Protein AF-X1IHJ3-F1 (afdb_monomer)

Foldseek 3Di:
DVVVVVVVVVVVVVVVVPPPPPPPPCPPPPPDDPDDPPDDDPDPPPDFDADVNRTDDVCNVPPPPDPDPVVVPPCPPVQWDDDVVDIDGDPCNCPQVVVPPVPPPFWDDDDVDIDTDCPVCPVCVVVVPDPPFWDQDPVRDTGGRDDDDPPDDPPWDWDAADPGIDIDHDDPQWDWDDDSDIDTDHDDDPDDDPDDDDCPPHDDPPVD

Secondary structure (DSSP, 8-state):
-HHHHHHHHHHHHHHHTTS------------------SS-----TT--EEETTEEE-HHHHHSSSS--GGGG-SSTTTTEEEETTEEEE-TTTS-TTTT-STTSTTEEEETTEEEE-TTTT-HHHHHSS--TTEEE-TTS-EEES----TT--TT-EEEE-SSSEEEE---TT-EEEPSSS-EEE--------S-PPPGGGS------

Organism: NCBI:txid412755

Sequence (208 aa):
MKKLIILLMIVSLMFMSIAPNVFAVFSAANIGPTTDLDGDVNIPDGKSYYINKVLLSIDMITTEDLIVKADFADEDWGDLSVVTNEVTIDEDVIDKANFKDEDWGELTVATNEVTINNDVIGAEHFATQDWGDVNINAEGVAEVQDLTIADEAQGDILYRGAAGWIRLAKDVGKYLKSGDTPSWDTPAGAGDIDSVGDCTSGDALDGT

Nearest PDB structures (foldseek):
  5it9-assembly1_f  TM=3.355E-01  e=9.728E+00  Kluyveromyces lactis

Solvent-accessible surface area (backbone atoms only — not comparable to full-atom values): 14264 Å² total; per-residue (Å²): 110,74,70,59,55,54,53,52,52,52,52,53,52,59,61,61,72,61,60,73,81,72,72,74,74,76,67,77,72,82,86,66,78,94,64,82,81,89,57,88,77,84,70,60,90,94,67,72,51,63,61,96,85,40,78,46,48,68,59,69,65,69,67,70,75,56,94,46,77,70,80,61,58,82,59,83,56,81,40,62,47,78,54,96,97,43,76,46,67,45,93,79,52,77,39,77,65,76,65,53,57,99,62,77,80,33,69,46,81,56,92,96,43,77,46,68,41,65,74,66,57,20,68,53,55,62,71,66,55,66,59,82,35,56,45,71,48,100,86,70,50,76,48,66,80,60,83,92,56,92,90,68,60,96,76,45,46,79,44,76,54,93,91,47,81,42,79,45,76,65,59,91,87,44,45,86,38,85,59,97,65,72,44,79,40,72,85,79,80,92,73,78,82,91,69,74,77,76,57,88,83,51,90,62,91,79,87,124

Structure (mmCIF, N/CA/C/O backbone):
data_AF-X1IHJ3-F1
#
_entry.id   AF-X1IHJ3-F1
#
loop_
_atom_site.group_PDB
_atom_site.id
_atom_site.type_symbol
_atom_site.label_atom_id
_atom_site.label_alt_id
_atom_site.label_comp_id
_atom_site.label_asym_id
_atom_site.label_entity_id
_atom_site.label_seq_id
_atom_site.pdbx_PDB_ins_code
_atom_site.Cartn_x
_atom_site.Cartn_y
_atom_site.Cartn_z
_atom_site.occupancy
_atom_site.B_iso_or_equiv
_atom_site.auth_seq_id
_atom_site.auth_comp_id
_atom_site.auth_asym_id
_atom_site.auth_atom_id
_atom_site.pdbx_PDB_model_num
ATOM 1 N N . MET A 1 1 ? -66.812 -37.515 108.693 1.00 62.03 1 MET A N 1
ATOM 2 C CA . MET A 1 1 ? -65.910 -38.288 107.806 1.00 62.03 1 MET A CA 1
ATOM 3 C C . MET A 1 1 ? -66.010 -37.884 106.331 1.00 62.03 1 MET A C 1
ATOM 5 O O . MET A 1 1 ? -64.989 -37.501 105.784 1.00 62.03 1 MET A O 1
ATOM 9 N N . LYS A 1 2 ? -67.196 -37.840 105.696 1.00 65.19 2 LYS A N 1
ATOM 10 C CA . LYS A 1 2 ? -67.336 -37.428 104.273 1.00 65.19 2 LYS A CA 1
ATOM 11 C C . LYS A 1 2 ? -66.756 -36.040 103.927 1.00 65.19 2 LYS A C 1
ATOM 13 O O . LYS A 1 2 ? -66.110 -35.897 102.900 1.00 65.19 2 LYS A O 1
ATOM 18 N N . LYS A 1 3 ? -66.916 -35.038 104.803 1.00 68.12 3 LYS A N 1
ATOM 19 C CA . LYS A 1 3 ? -66.369 -33.680 104.583 1.00 68.12 3 LYS A CA 1
ATOM 20 C C . LYS A 1 3 ? -64.833 -33.609 104.645 1.00 68.12 3 LYS A C 1
ATOM 22 O O . LYS A 1 3 ? -64.247 -32.775 103.973 1.00 68.12 3 LYS A O 1
ATOM 27 N N . LEU A 1 4 ? -64.192 -34.501 105.407 1.00 76.88 4 LEU A N 1
ATOM 28 C CA . LEU A 1 4 ? -62.729 -34.559 105.527 1.00 76.88 4 LEU A CA 1
ATOM 29 C C . LEU A 1 4 ? -62.095 -35.178 104.271 1.00 76.88 4 LEU A C 1
ATOM 31 O O . LEU A 1 4 ? -61.077 -34.697 103.795 1.00 76.88 4 LEU A O 1
ATOM 35 N N . ILE A 1 5 ? -62.743 -36.199 103.702 1.00 81.69 5 ILE A N 1
ATOM 36 C CA . ILE A 1 5 ? -62.294 -36.867 102.470 1.00 81.69 5 ILE A CA 1
ATOM 37 C C . ILE A 1 5 ? -62.367 -35.913 101.271 1.00 81.69 5 ILE A C 1
ATOM 39 O O . ILE A 1 5 ? -61.435 -35.851 100.478 1.00 81.69 5 ILE A O 1
ATOM 43 N N . ILE A 1 6 ? -63.438 -35.119 101.175 1.00 81.75 6 ILE A N 1
ATOM 44 C CA . ILE A 1 6 ? -63.595 -34.127 100.100 1.00 81.75 6 ILE A CA 1
ATOM 45 C C . ILE A 1 6 ? -62.531 -33.027 100.209 1.00 81.75 6 ILE A C 1
ATOM 47 O O . ILE A 1 6 ? -61.946 -32.643 99.200 1.00 81.75 6 ILE A O 1
ATOM 51 N N . LEU A 1 7 ? -62.223 -32.566 101.426 1.00 80.69 7 LEU A N 1
ATOM 52 C CA . LEU A 1 7 ? -61.161 -31.582 101.643 1.00 80.69 7 LEU A CA 1
ATOM 53 C C . LEU A 1 7 ? -59.783 -32.137 101.243 1.00 80.69 7 LEU A C 1
ATOM 55 O O . LEU A 1 7 ? -59.010 -31.436 100.598 1.00 80.69 7 LEU A O 1
ATOM 59 N N . LEU A 1 8 ? -59.501 -33.406 101.556 1.00 78.00 8 LEU A N 1
ATOM 60 C CA . LEU A 1 8 ? -58.238 -34.052 101.190 1.00 78.00 8 LEU A CA 1
ATOM 61 C C . LEU A 1 8 ? -58.079 -34.210 99.667 1.00 78.00 8 LEU A C 1
ATOM 63 O O . LEU A 1 8 ? -56.986 -34.014 99.143 1.00 78.00 8 LEU A O 1
ATOM 67 N N . MET A 1 9 ? -59.165 -34.517 98.947 1.00 80.31 9 MET A N 1
ATOM 68 C CA . MET A 1 9 ? -59.137 -34.624 97.482 1.00 80.31 9 MET A CA 1
ATOM 69 C C . MET A 1 9 ? -58.915 -33.269 96.804 1.00 80.31 9 MET A C 1
ATOM 71 O O . MET A 1 9 ? -58.167 -33.200 95.834 1.00 80.31 9 MET A O 1
ATOM 75 N N . ILE A 1 10 ? -59.501 -32.185 97.323 1.00 74.50 10 ILE A N 1
ATOM 76 C CA . ILE A 1 10 ? -59.302 -30.836 96.766 1.00 74.50 10 ILE A CA 1
ATOM 77 C C . ILE A 1 10 ? -57.859 -30.368 96.983 1.00 74.50 10 ILE A C 1
ATOM 79 O O . ILE A 1 10 ? -57.242 -29.835 96.063 1.00 74.50 10 ILE A O 1
ATOM 83 N N . VAL A 1 11 ? -57.291 -30.628 98.165 1.00 73.44 11 VAL A N 1
ATOM 84 C CA . VAL A 1 11 ? -55.883 -30.318 98.450 1.00 73.44 11 VAL A CA 1
ATOM 85 C C . VAL A 1 11 ? -54.957 -31.152 97.558 1.00 73.44 11 VAL A C 1
ATOM 87 O O . VAL A 1 11 ? -54.023 -30.607 96.979 1.00 73.44 11 VAL A O 1
ATOM 90 N N . SER A 1 12 ? -55.253 -32.438 97.346 1.00 66.69 12 SER A N 1
ATOM 91 C CA . SER A 1 12 ? -54.492 -33.284 96.416 1.00 66.69 12 SER A CA 1
ATOM 92 C C . SER A 1 12 ? -54.567 -32.797 94.964 1.00 66.69 12 SER A C 1
ATOM 94 O O . SER A 1 12 ? -53.566 -32.872 94.256 1.00 66.69 12 SER A O 1
ATOM 96 N N . LEU A 1 13 ? -55.719 -32.283 94.515 1.00 63.75 13 LEU A N 1
ATOM 97 C CA . LEU A 1 13 ? -55.854 -31.705 93.175 1.00 63.75 13 LEU A CA 1
ATOM 98 C C . LEU A 1 13 ? -55.079 -30.387 93.037 1.00 63.75 13 LEU A C 1
ATOM 100 O O . LEU A 1 13 ? -54.442 -30.173 92.010 1.00 63.75 13 LEU A O 1
ATOM 104 N N . MET A 1 14 ? -55.075 -29.539 94.071 1.00 64.38 14 MET A N 1
ATOM 105 C CA . MET A 1 14 ? -54.275 -28.308 94.078 1.00 64.38 14 MET A CA 1
ATOM 106 C C . MET A 1 14 ? -52.768 -28.585 94.078 1.00 64.38 14 MET A C 1
ATOM 108 O O . MET A 1 14 ? -52.024 -27.851 93.437 1.00 64.38 14 MET A O 1
ATOM 112 N N . PHE A 1 15 ? -52.304 -29.657 94.730 1.00 57.16 15 PHE A N 1
ATOM 113 C CA . PHE A 1 15 ? -50.892 -30.055 94.673 1.00 57.16 15 PHE A CA 1
ATOM 114 C C . PHE A 1 15 ? -50.498 -30.743 93.354 1.00 57.16 15 PHE A C 1
ATOM 116 O O . PHE A 1 15 ? -49.323 -30.718 92.995 1.00 57.16 15 PHE A O 1
ATOM 123 N N . MET A 1 16 ? -51.449 -31.288 92.586 1.00 58.16 16 MET A N 1
ATOM 124 C CA . MET A 1 16 ? -51.184 -31.823 91.240 1.00 58.16 16 MET A CA 1
ATOM 125 C C . MET A 1 16 ? -51.100 -30.740 90.152 1.00 58.16 16 MET A C 1
ATOM 127 O O . MET A 1 16 ? -50.448 -30.970 89.137 1.00 58.16 16 MET A O 1
ATOM 131 N N . SER A 1 17 ? -51.680 -29.549 90.355 1.00 50.22 17 SER A N 1
ATOM 132 C CA . SER A 1 17 ? -51.615 -28.440 89.383 1.00 50.22 17 SER A CA 1
ATOM 133 C C . SER A 1 17 ? -50.361 -27.557 89.487 1.00 50.22 17 SER A C 1
ATOM 135 O O . SER A 1 17 ? -50.227 -26.610 88.720 1.00 50.22 17 SER A O 1
ATOM 137 N N . ILE A 1 18 ? -49.453 -27.843 90.426 1.00 52.66 18 ILE A N 1
ATOM 138 C CA . ILE A 1 18 ? -48.156 -27.153 90.593 1.00 52.66 18 ILE A CA 1
ATOM 139 C C . ILE A 1 18 ? -46.961 -28.042 90.230 1.00 52.66 18 ILE A C 1
ATOM 141 O O . ILE A 1 18 ? -45.823 -27.702 90.554 1.00 52.66 18 ILE A O 1
ATOM 145 N N . ALA A 1 19 ? -47.187 -29.148 89.508 1.00 51.81 19 ALA A N 1
ATOM 146 C CA . ALA A 1 19 ? -46.103 -29.753 88.743 1.00 51.81 19 ALA A CA 1
ATOM 147 C C . ALA A 1 19 ? -45.499 -28.632 87.883 1.00 51.81 19 ALA A C 1
ATOM 149 O O . ALA A 1 19 ? -46.249 -27.993 87.139 1.00 51.81 19 ALA A O 1
ATOM 150 N N . PRO A 1 20 ? -44.206 -28.301 88.056 1.00 51.09 20 PRO A N 1
ATOM 151 C CA . PRO A 1 20 ? -43.629 -27.167 87.373 1.00 51.09 20 PRO A CA 1
ATOM 152 C C . PRO A 1 20 ? -43.878 -27.386 85.893 1.00 51.09 20 PRO A C 1
ATOM 154 O O . PRO A 1 20 ? -43.521 -28.428 85.339 1.00 51.09 20 PRO A O 1
ATOM 157 N N . ASN A 1 21 ? -44.507 -26.394 85.271 1.00 50.56 21 ASN A N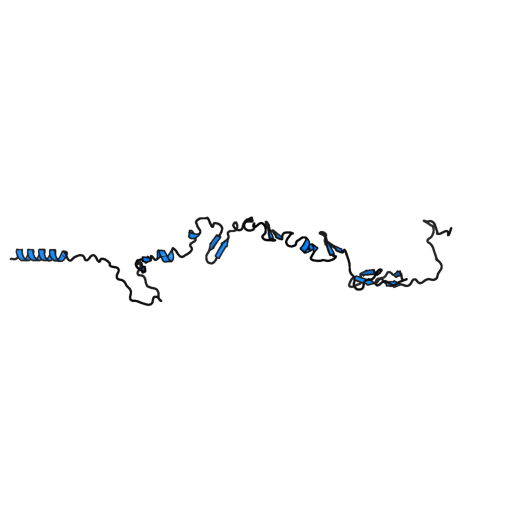 1
ATOM 158 C CA . ASN A 1 21 ? -44.277 -26.122 83.873 1.00 50.56 21 ASN A CA 1
ATOM 159 C C . ASN A 1 21 ? -42.757 -26.037 83.764 1.00 50.56 21 ASN A C 1
ATOM 161 O O . ASN A 1 21 ? -42.159 -25.009 84.084 1.00 50.56 21 ASN A O 1
ATOM 165 N N . VAL A 1 22 ? -42.130 -27.163 83.425 1.00 44.62 22 VAL A N 1
ATOM 166 C CA . VAL A 1 22 ? -40.793 -27.202 82.875 1.00 44.62 22 VAL A CA 1
ATOM 167 C C . VAL A 1 22 ? -40.970 -26.393 81.608 1.00 44.62 22 VAL A C 1
ATOM 169 O O . VAL A 1 22 ? -41.351 -26.912 80.563 1.00 44.62 22 VAL A O 1
ATOM 172 N N . PHE A 1 23 ? -40.807 -25.075 81.738 1.00 42.12 23 PHE A N 1
ATOM 173 C CA . PHE A 1 23 ? -40.357 -24.256 80.644 1.00 42.12 23 PHE A CA 1
ATOM 174 C C . PHE A 1 23 ? -39.150 -25.024 80.148 1.00 42.12 23 PHE A C 1
ATOM 176 O O . PHE A 1 23 ? -38.130 -25.102 80.837 1.00 42.12 23 PHE A O 1
ATOM 183 N N . ALA A 1 24 ? -39.327 -25.707 79.022 1.00 46.19 24 ALA A N 1
ATOM 184 C CA . ALA A 1 24 ? -38.219 -26.180 78.246 1.00 46.19 24 ALA A CA 1
ATOM 185 C C . ALA A 1 24 ? -37.400 -24.920 77.979 1.00 46.19 24 ALA A C 1
ATOM 187 O O . ALA A 1 24 ? -37.707 -24.124 77.094 1.00 46.19 24 ALA A O 1
ATOM 188 N N . VAL A 1 25 ? -36.383 -24.695 78.808 1.00 45.25 25 VAL A N 1
ATOM 189 C CA . VAL A 1 25 ? -35.191 -24.024 78.342 1.00 45.25 25 VAL A CA 1
ATOM 190 C C . VAL A 1 25 ? -34.774 -24.924 77.199 1.00 45.25 25 VAL A C 1
ATOM 192 O O . VAL A 1 25 ? -34.292 -26.034 77.418 1.00 45.25 25 VAL A O 1
ATOM 195 N N . PHE A 1 26 ? -35.090 -24.507 75.978 1.00 45.09 26 PHE A N 1
ATOM 196 C CA . PHE A 1 26 ? -34.495 -25.079 74.792 1.00 45.09 26 PHE A CA 1
ATOM 197 C C . PHE A 1 26 ? -33.001 -24.755 74.895 1.00 45.09 26 PHE A C 1
ATOM 199 O O . PHE A 1 26 ? -32.514 -23.807 74.291 1.00 45.09 26 PHE A O 1
ATOM 206 N N . SER A 1 27 ? -32.254 -25.502 75.713 1.00 47.94 27 SER A N 1
ATOM 207 C CA . SER A 1 27 ? -30.835 -25.663 75.463 1.00 47.94 27 SER A CA 1
ATOM 208 C C . SER A 1 27 ? -30.808 -26.355 74.117 1.00 47.94 27 SER A C 1
ATOM 210 O O . SER A 1 27 ? -31.298 -27.483 74.026 1.00 47.94 27 SER A O 1
ATOM 212 N N . ALA A 1 28 ? -30.371 -25.643 73.080 1.00 48.25 28 ALA A N 1
ATOM 213 C CA . ALA A 1 28 ? -30.195 -26.191 71.749 1.00 48.25 28 ALA A CA 1
ATOM 214 C C . ALA A 1 28 ? -29.581 -27.587 71.895 1.00 48.25 28 ALA A C 1
ATOM 216 O O . ALA A 1 28 ? -28.430 -27.727 72.314 1.00 48.25 28 ALA A O 1
ATOM 217 N N . ALA A 1 29 ? -30.391 -28.623 71.666 1.00 44.81 29 ALA A N 1
ATOM 218 C CA . ALA A 1 29 ? -29.864 -29.961 71.549 1.00 44.81 29 ALA A CA 1
ATOM 219 C C . ALA A 1 29 ? -28.922 -29.864 70.360 1.00 44.81 29 ALA A C 1
ATOM 221 O O . ALA A 1 29 ? -29.352 -29.507 69.264 1.00 44.81 29 ALA A O 1
ATOM 222 N N . ASN A 1 30 ? -27.634 -30.073 70.606 1.00 50.28 30 ASN A N 1
ATOM 223 C CA . ASN A 1 30 ? -26.671 -30.262 69.545 1.00 50.28 30 ASN A CA 1
ATOM 224 C C . ASN A 1 30 ? -27.130 -31.503 68.770 1.00 50.28 30 ASN A C 1
ATOM 226 O O . ASN A 1 30 ? -26.849 -32.631 69.176 1.00 50.28 30 ASN A O 1
ATOM 230 N N . ILE A 1 31 ? -27.945 -31.300 67.733 1.00 47.16 31 ILE A N 1
ATOM 231 C CA . ILE A 1 31 ? -28.320 -32.348 66.799 1.00 47.16 31 ILE A CA 1
ATOM 232 C C . ILE A 1 31 ? -27.123 -32.503 65.884 1.00 47.16 31 ILE A C 1
ATOM 234 O O . ILE A 1 31 ? -26.955 -31.778 64.912 1.00 47.16 31 ILE A O 1
ATOM 238 N N . GLY A 1 32 ? -26.283 -33.459 66.233 1.00 45.34 32 GLY A N 1
ATOM 239 C CA . GLY A 1 32 ? -25.345 -34.027 65.294 1.00 45.34 32 GLY A CA 1
ATOM 240 C C . GLY A 1 32 ? -24.918 -35.396 65.785 1.00 45.34 32 GLY A C 1
ATOM 241 O O . GLY A 1 32 ? -24.179 -35.473 66.768 1.00 45.34 32 GLY A O 1
ATOM 242 N N . PRO A 1 33 ? -25.312 -36.495 65.124 1.00 45.53 33 PRO A N 1
ATOM 243 C CA . PRO A 1 33 ? -24.302 -37.468 64.790 1.00 45.53 33 PRO A CA 1
ATOM 244 C C . PRO A 1 33 ? -23.404 -36.866 63.702 1.00 45.53 33 PRO A C 1
ATOM 246 O O . PRO A 1 33 ? -23.833 -36.088 62.856 1.00 45.53 33 PRO A O 1
ATOM 249 N N . THR A 1 34 ? -22.135 -37.229 63.760 1.00 53.09 34 THR A N 1
ATOM 250 C CA . THR A 1 34 ? -21.087 -36.973 62.775 1.00 53.09 34 THR A CA 1
ATOM 251 C C . THR A 1 34 ? -21.392 -37.684 61.449 1.00 53.09 34 THR A C 1
ATOM 253 O O . THR A 1 34 ? -20.704 -38.638 61.087 1.00 53.09 34 THR A O 1
ATOM 256 N N . THR A 1 35 ? -22.465 -37.304 60.763 1.00 47.25 35 THR A N 1
ATOM 257 C CA . THR A 1 35 ? -22.775 -37.814 59.428 1.00 47.25 35 THR A CA 1
ATOM 258 C C . THR A 1 35 ? -22.129 -36.909 58.399 1.00 47.25 35 THR A C 1
ATOM 260 O O . THR A 1 35 ? -22.363 -35.703 58.401 1.00 47.25 35 THR A O 1
ATOM 263 N N . ASP A 1 36 ? -21.287 -37.538 57.588 1.00 49.06 36 ASP A N 1
ATOM 264 C CA . ASP A 1 36 ? -20.851 -37.112 56.26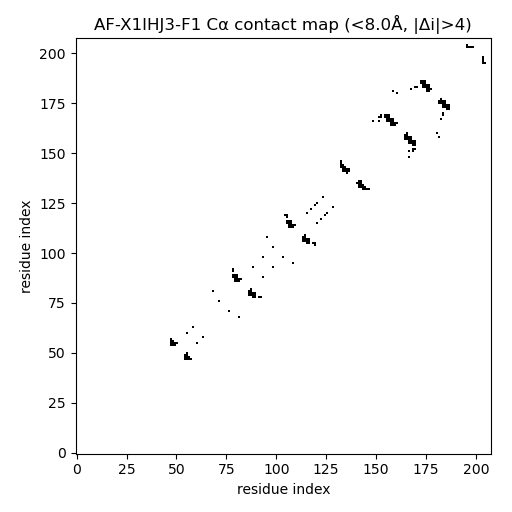4 1.00 49.06 36 ASP A CA 1
ATOM 265 C C . ASP A 1 36 ? -21.866 -36.154 55.620 1.00 49.06 36 ASP A C 1
ATOM 267 O O . ASP A 1 36 ? -23.052 -36.470 55.515 1.00 49.06 36 ASP A O 1
ATOM 271 N N . LEU A 1 37 ? -21.418 -34.936 55.315 1.00 56.84 37 LEU A N 1
ATOM 272 C CA . LEU A 1 37 ? -22.247 -33.859 54.763 1.00 56.84 37 LEU A CA 1
ATOM 273 C C . LEU A 1 37 ? -22.126 -33.836 53.233 1.00 56.84 37 LEU A C 1
ATOM 275 O O . LEU A 1 37 ? -22.029 -32.773 52.628 1.00 56.84 37 LEU A O 1
ATOM 279 N N . ASP A 1 38 ? -22.071 -35.009 52.606 1.00 56.91 38 ASP A N 1
ATOM 280 C CA . ASP A 1 38 ? -22.008 -35.188 51.154 1.00 56.91 38 ASP A CA 1
ATOM 281 C C . ASP A 1 38 ? -23.402 -35.292 50.499 1.00 56.91 38 ASP A C 1
ATOM 283 O O . ASP A 1 38 ? -23.516 -35.454 49.284 1.00 56.91 38 ASP A O 1
ATOM 287 N N . GLY A 1 39 ? -24.474 -35.118 51.279 1.00 50.56 39 GLY A N 1
ATOM 288 C CA . GLY A 1 39 ? -25.852 -35.021 50.798 1.00 50.56 39 GLY A CA 1
ATOM 289 C C . GLY A 1 39 ? -26.655 -33.966 51.557 1.00 50.56 39 GLY A C 1
ATOM 290 O O . GLY A 1 39 ? -26.487 -33.811 52.767 1.00 50.56 39 GLY A O 1
ATOM 291 N N . ASP A 1 40 ? -27.520 -33.252 50.826 1.00 52.97 40 ASP A N 1
ATOM 292 C CA . ASP A 1 40 ? -28.357 -32.145 51.308 1.00 52.97 40 ASP A CA 1
ATOM 293 C C . ASP A 1 40 ? -28.882 -32.368 52.731 1.00 52.97 40 ASP A C 1
ATOM 295 O O . ASP A 1 40 ? -29.665 -33.283 53.020 1.00 52.97 40 ASP A O 1
ATOM 299 N N . VAL A 1 41 ? -28.464 -31.485 53.635 1.00 56.56 41 VAL A N 1
ATOM 300 C CA . VAL A 1 41 ? -28.943 -31.480 55.010 1.00 56.56 41 VAL A CA 1
ATOM 301 C C . VAL A 1 41 ? -30.352 -30.907 54.987 1.00 56.56 41 VAL A C 1
ATOM 303 O O . VAL A 1 41 ? -30.523 -29.695 54.925 1.00 56.56 41 VAL A O 1
ATOM 306 N N . ASN A 1 42 ? -31.369 -31.771 55.016 1.00 53.50 42 ASN A N 1
ATOM 307 C CA . ASN A 1 42 ? -32.773 -31.362 55.103 1.00 53.50 42 ASN A CA 1
ATOM 308 C C . ASN A 1 42 ? -33.006 -30.504 56.358 1.00 53.50 42 ASN A C 1
ATOM 310 O O . ASN A 1 42 ? -33.262 -31.018 57.450 1.00 53.50 42 ASN A O 1
ATOM 314 N N . ILE A 1 43 ? -32.903 -29.187 56.191 1.00 56.50 43 ILE A N 1
ATOM 315 C CA . ILE A 1 43 ? -33.182 -28.185 57.212 1.00 56.50 43 ILE A CA 1
ATOM 316 C C . ILE A 1 43 ? -34.701 -28.150 57.389 1.00 56.50 43 ILE A C 1
ATOM 318 O O . ILE A 1 43 ? -35.408 -27.863 56.424 1.00 56.50 43 ILE A O 1
ATOM 322 N N . PRO A 1 44 ? -35.245 -28.430 58.584 1.00 56.53 44 PRO A N 1
ATOM 323 C CA . PRO A 1 44 ? -36.662 -28.215 58.827 1.00 56.53 44 PRO A CA 1
ATOM 324 C C . PRO A 1 44 ? -36.997 -26.734 58.628 1.00 56.53 44 PRO A C 1
ATOM 326 O O . PRO A 1 44 ? -36.293 -25.875 59.169 1.00 56.53 44 PRO A O 1
ATOM 329 N N . ASP A 1 45 ? -3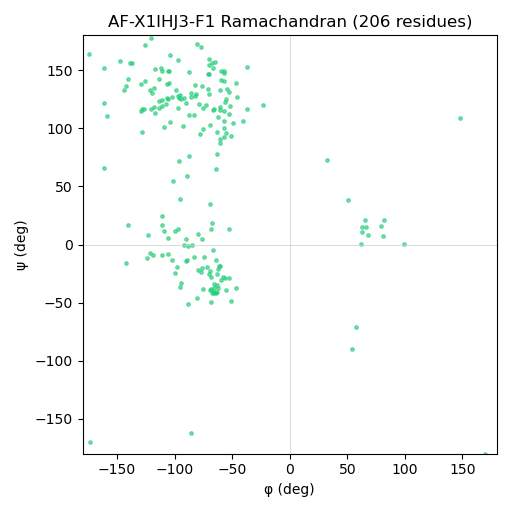8.074 -26.451 57.894 1.00 52.78 45 ASP A N 1
ATOM 330 C CA . ASP A 1 45 ? -38.555 -25.090 57.637 1.00 52.78 45 ASP A CA 1
ATOM 331 C C . ASP A 1 45 ? -38.566 -24.249 58.927 1.00 52.78 45 ASP A C 1
ATOM 333 O O . ASP A 1 45 ? -39.117 -24.645 59.961 1.00 52.78 45 ASP A O 1
ATOM 337 N N . GLY A 1 46 ? -37.917 -23.083 58.872 1.00 53.97 46 GLY A N 1
ATOM 338 C CA . GLY A 1 46 ? -37.842 -22.138 59.990 1.00 53.97 46 GLY A CA 1
ATOM 339 C C . GLY A 1 46 ? -36.775 -22.434 61.057 1.00 53.97 46 GLY A C 1
ATOM 340 O O . GLY A 1 46 ? -36.907 -21.954 62.187 1.00 53.97 46 GLY A O 1
ATOM 341 N N . LYS A 1 47 ? -35.726 -23.212 60.752 1.00 57.69 47 LYS A N 1
ATOM 342 C CA . LYS A 1 47 ? -34.559 -23.415 61.636 1.00 57.69 47 LYS A CA 1
ATOM 343 C C . LYS A 1 47 ? -33.276 -22.825 61.037 1.00 57.69 47 LYS A C 1
ATOM 345 O O . LYS A 1 47 ? -33.049 -22.915 59.839 1.00 57.69 47 LYS A O 1
ATOM 350 N N . SER A 1 48 ? -32.426 -22.251 61.891 1.00 59.09 48 SER A N 1
ATOM 351 C CA . SER A 1 48 ? -31.109 -21.705 61.528 1.00 59.09 48 SER A CA 1
ATOM 352 C C . SER A 1 48 ? -29.984 -22.626 62.005 1.00 59.09 48 SER A C 1
ATOM 354 O O . SER A 1 48 ? -30.123 -23.271 63.050 1.00 59.09 48 SER A O 1
ATOM 356 N N . TYR A 1 49 ? -28.859 -22.658 61.287 1.00 62.84 49 TYR A N 1
ATOM 357 C CA . TYR A 1 49 ? -27.662 -23.376 61.731 1.00 62.84 49 TYR A CA 1
ATOM 358 C C . TYR A 1 49 ? -26.796 -22.491 62.615 1.00 62.84 49 TYR A C 1
ATOM 360 O O . TYR A 1 49 ? -26.722 -21.280 62.431 1.00 62.84 49 TYR A O 1
ATOM 368 N N . TYR A 1 50 ? -26.104 -23.110 63.568 1.00 61.34 50 TYR A N 1
ATOM 369 C CA . TYR A 1 50 ? -25.011 -22.470 64.285 1.00 61.34 50 TYR A CA 1
ATOM 370 C C . TYR A 1 50 ? -23.711 -23.191 63.929 1.00 61.34 50 TYR A C 1
ATOM 372 O O . TYR A 1 50 ? -23.599 -24.388 64.182 1.00 61.34 50 TYR A O 1
ATOM 380 N N . ILE A 1 51 ? -22.711 -22.476 63.414 1.00 63.88 51 ILE A N 1
ATOM 381 C CA . ILE A 1 51 ? -21.333 -22.984 63.318 1.00 63.88 51 ILE A CA 1
ATOM 382 C C . ILE A 1 51 ? -20.520 -22.283 64.398 1.00 63.88 51 ILE A C 1
ATOM 384 O O . ILE A 1 51 ? -20.516 -21.060 64.489 1.00 63.88 51 ILE A O 1
ATOM 388 N N . ASN A 1 52 ? -19.855 -23.046 65.270 1.00 61.03 52 ASN A N 1
ATOM 389 C CA . ASN A 1 52 ? -19.042 -22.498 66.366 1.00 61.03 52 ASN A CA 1
ATOM 390 C C . ASN A 1 52 ? -19.765 -21.443 67.228 1.00 61.03 52 ASN A C 1
ATOM 392 O O . ASN A 1 52 ? -19.157 -20.479 67.686 1.00 61.03 52 ASN A O 1
ATOM 396 N N . LYS A 1 53 ? -21.061 -21.658 67.496 1.00 62.97 53 LYS A N 1
ATOM 397 C CA . LYS A 1 53 ? -21.947 -20.741 68.244 1.00 62.97 53 LYS A CA 1
ATOM 398 C C . LYS A 1 53 ? -22.271 -19.419 67.533 1.00 62.97 53 LYS A C 1
ATOM 400 O O . LYS A 1 53 ? -22.922 -18.571 68.136 1.00 62.97 53 LYS A O 1
ATOM 405 N N . VAL A 1 54 ? -21.883 -19.258 66.272 1.00 61.72 54 VAL A N 1
ATOM 406 C CA . VAL A 1 54 ? -22.316 -18.157 65.407 1.00 61.72 54 VAL A CA 1
ATOM 407 C C . VAL A 1 54 ? -23.515 -18.633 64.600 1.00 61.72 54 VAL A C 1
ATOM 409 O O . VAL A 1 54 ? -23.453 -19.686 63.970 1.00 61.72 54 VAL A O 1
ATOM 412 N N . LEU A 1 55 ? -24.617 -17.888 64.672 1.00 65.69 55 LEU A N 1
ATOM 413 C CA . LEU A 1 55 ? -25.807 -18.131 63.863 1.00 65.69 55 LEU A CA 1
ATOM 414 C C . LEU A 1 55 ? -25.451 -17.873 62.395 1.00 65.69 55 LEU A C 1
ATOM 416 O O . LEU A 1 55 ? -25.140 -16.741 62.044 1.00 65.69 55 LEU A O 1
ATOM 420 N N . LEU A 1 56 ? -25.513 -18.901 61.557 1.00 63.66 56 LEU A N 1
ATOM 421 C CA . LEU A 1 56 ? -25.567 -18.742 60.109 1.00 63.66 56 LEU A CA 1
ATOM 422 C C . LEU A 1 56 ? -27.038 -18.715 59.718 1.00 63.66 56 LEU A C 1
ATOM 424 O O . LEU A 1 56 ? -27.717 -19.748 59.709 1.00 63.66 56 LEU A O 1
ATOM 428 N N . SER A 1 57 ? -27.553 -17.513 59.465 1.00 64.19 57 SER A N 1
ATOM 429 C CA . SER A 1 57 ? -28.825 -17.383 58.764 1.00 64.19 57 SER A CA 1
ATOM 430 C C . SER A 1 57 ? -28.614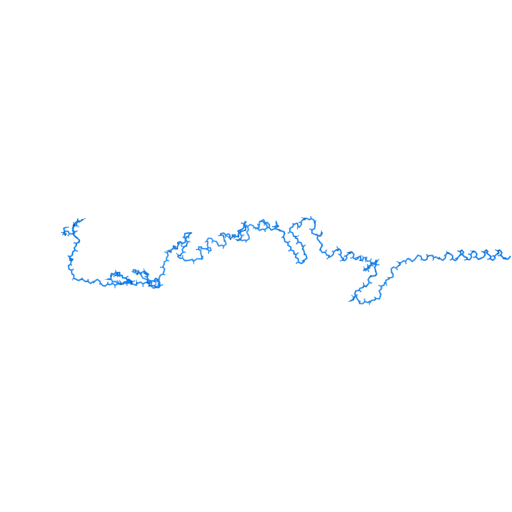 -17.771 57.302 1.00 64.19 57 SER A C 1
ATOM 432 O O . SER A 1 57 ? -27.544 -17.546 56.741 1.00 64.19 57 SER A O 1
ATOM 434 N N . ILE A 1 58 ? -29.630 -18.374 56.682 1.00 58.97 58 ILE A N 1
ATOM 435 C CA . ILE A 1 58 ? -29.589 -18.679 55.247 1.00 58.97 58 ILE A CA 1
ATOM 436 C C . ILE A 1 58 ? -29.425 -17.391 54.427 1.00 58.97 58 ILE A C 1
ATOM 438 O O . ILE A 1 58 ? -28.725 -17.399 53.421 1.00 58.97 58 ILE A O 1
ATOM 442 N N . ASP A 1 59 ? -29.951 -16.278 54.955 1.00 58.38 59 ASP A N 1
ATOM 443 C CA . ASP A 1 59 ? -29.748 -14.930 54.433 1.00 58.38 59 ASP A CA 1
ATOM 444 C C . ASP A 1 59 ? -28.248 -14.646 54.237 1.00 58.38 59 ASP A C 1
ATOM 446 O O . ASP A 1 59 ? -27.839 -14.329 53.133 1.00 58.38 59 ASP A O 1
ATOM 450 N N . MET A 1 60 ? -27.384 -14.923 55.222 1.00 57.03 60 MET A N 1
ATOM 451 C CA . MET A 1 60 ? -25.934 -14.676 55.102 1.00 57.03 60 MET A CA 1
ATOM 452 C C . MET A 1 60 ? -25.224 -15.474 53.993 1.00 57.03 60 MET A C 1
ATOM 454 O O . MET A 1 60 ? -24.138 -15.082 53.586 1.00 57.03 60 MET A O 1
ATOM 458 N N . ILE A 1 61 ? -25.791 -16.588 53.518 1.00 57.72 61 ILE A N 1
ATOM 459 C CA . ILE A 1 61 ? -25.197 -17.414 52.450 1.00 57.72 61 ILE A CA 1
ATOM 460 C C . ILE A 1 61 ? -25.758 -17.020 51.079 1.00 57.72 61 ILE A C 1
ATOM 462 O O . ILE A 1 61 ? -25.054 -17.095 50.077 1.00 57.72 61 ILE A O 1
ATOM 466 N N . THR A 1 62 ? -27.023 -16.601 51.015 1.00 56.47 62 THR A N 1
ATOM 467 C CA . THR A 1 62 ? -27.701 -16.313 49.742 1.00 56.47 62 THR A CA 1
ATOM 468 C C . THR A 1 62 ? -27.816 -14.829 49.410 1.00 56.47 62 THR A C 1
ATOM 470 O O . THR A 1 62 ? -28.160 -14.514 48.275 1.00 56.47 62 THR A O 1
ATOM 473 N N . THR A 1 63 ? -27.569 -13.918 50.360 1.00 53.31 63 THR A N 1
ATOM 474 C CA . THR A 1 63 ? -27.693 -12.466 50.132 1.00 53.31 63 THR A CA 1
ATOM 475 C C . THR A 1 63 ? -26.377 -11.697 50.141 1.00 53.31 63 THR A C 1
ATOM 477 O O . THR A 1 63 ? -26.408 -10.530 49.782 1.00 53.31 63 THR A O 1
ATOM 480 N N . GLU A 1 64 ? -25.246 -12.301 50.522 1.00 52.28 64 GLU A N 1
ATOM 481 C CA . GLU A 1 64 ? -23.971 -11.566 50.681 1.00 52.28 64 GLU A CA 1
ATOM 482 C C . GLU A 1 64 ? -22.836 -12.055 49.757 1.00 52.28 64 GLU A C 1
ATOM 484 O O . GLU A 1 64 ? -21.809 -11.394 49.680 1.00 52.28 64 GLU A O 1
ATOM 489 N N . ASP A 1 65 ? -22.999 -13.177 49.040 1.00 60.09 65 ASP A N 1
ATOM 490 C CA . ASP A 1 65 ? -21.950 -13.736 48.152 1.00 60.09 65 ASP A CA 1
ATOM 491 C C . ASP A 1 65 ? -22.414 -13.912 46.689 1.00 60.09 65 ASP A C 1
ATOM 493 O O . ASP A 1 65 ? -21.720 -14.488 45.849 1.00 60.09 65 ASP A O 1
ATOM 497 N N . LEU A 1 66 ? -23.604 -13.399 46.360 1.00 60.00 66 LEU A N 1
ATOM 498 C CA . LEU A 1 66 ? -23.981 -13.107 44.981 1.00 60.00 66 LEU A CA 1
ATOM 499 C C . LEU A 1 66 ? -23.726 -11.628 44.762 1.00 60.00 66 LEU A C 1
ATOM 501 O O . LEU A 1 66 ? -24.391 -10.807 45.380 1.00 60.00 66 LEU A O 1
ATOM 505 N N . ILE A 1 67 ? -22.824 -11.315 43.837 1.00 67.56 67 ILE A N 1
ATOM 506 C CA . ILE A 1 67 ? -22.760 -9.981 43.254 1.00 67.56 67 ILE A CA 1
ATOM 507 C C . ILE A 1 67 ? -24.144 -9.699 42.645 1.00 67.56 67 ILE A C 1
ATOM 509 O O . ILE A 1 67 ? -24.519 -10.290 41.626 1.00 67.56 67 ILE A O 1
ATOM 513 N N . VAL A 1 68 ? -24.934 -8.844 43.290 1.00 63.69 68 VAL A N 1
ATOM 514 C CA . VAL A 1 68 ? -26.261 -8.439 42.821 1.00 63.69 68 VAL A CA 1
ATOM 515 C C . VAL A 1 68 ? -26.172 -7.108 42.085 1.00 63.69 68 VAL A C 1
ATOM 517 O O . VAL A 1 68 ? -25.269 -6.311 42.306 1.00 63.69 68 VAL A O 1
ATOM 520 N N . LYS A 1 69 ? -27.160 -6.803 41.231 1.00 62.88 69 LYS A N 1
ATOM 521 C CA . LYS A 1 69 ? -27.243 -5.498 40.542 1.00 62.88 69 LYS A CA 1
ATOM 522 C C . LYS A 1 69 ? -27.158 -4.306 41.513 1.00 62.88 69 LYS A C 1
ATOM 524 O O . LYS A 1 69 ? -26.709 -3.239 41.122 1.00 62.88 69 LYS A O 1
ATOM 529 N N . ALA A 1 70 ? -27.597 -4.494 42.761 1.00 66.38 70 ALA A N 1
ATOM 530 C CA . ALA A 1 70 ? -27.530 -3.481 43.809 1.00 66.38 70 ALA A CA 1
ATOM 531 C C . ALA A 1 70 ? -26.098 -3.193 44.304 1.00 66.38 70 ALA A C 1
ATOM 533 O O . ALA A 1 70 ? -25.844 -2.076 44.741 1.00 66.38 70 ALA A O 1
ATOM 534 N N . ASP A 1 71 ? -25.166 -4.141 44.180 1.00 67.62 71 ASP A N 1
ATOM 535 C CA . ASP A 1 71 ? -23.754 -3.952 44.557 1.00 67.62 71 ASP A CA 1
ATOM 536 C C . ASP A 1 71 ? -22.997 -3.076 43.549 1.00 67.62 71 ASP A C 1
ATOM 538 O O . ASP A 1 71 ? -21.889 -2.625 43.817 1.00 67.62 71 ASP A O 1
ATOM 542 N N . PHE A 1 72 ? -23.623 -2.807 42.401 1.00 63.97 72 PHE A N 1
ATOM 543 C CA . PHE A 1 72 ? -23.173 -1.870 41.373 1.00 63.97 72 PHE A CA 1
ATOM 544 C C . PHE A 1 72 ? -24.055 -0.608 41.307 1.00 63.97 72 PHE A C 1
ATOM 546 O O . PHE A 1 72 ? -24.005 0.131 40.327 1.00 63.97 72 PHE A O 1
ATOM 553 N N . ALA A 1 73 ? -24.937 -0.391 42.292 1.00 57.91 73 ALA A N 1
ATOM 554 C CA . ALA A 1 73 ? -26.002 0.614 42.224 1.00 57.91 73 ALA A CA 1
ATOM 555 C C . ALA A 1 73 ? -25.709 1.931 42.962 1.00 57.91 73 ALA A C 1
ATOM 557 O O . ALA A 1 73 ? -26.629 2.731 43.117 1.00 57.91 73 ALA A O 1
ATOM 558 N N . ASP A 1 74 ? -24.474 2.186 43.407 1.00 57.72 74 ASP A N 1
ATOM 559 C CA . ASP A 1 74 ? -24.092 3.514 43.914 1.00 57.72 74 ASP A CA 1
ATOM 560 C C . ASP A 1 74 ? -23.860 4.545 42.798 1.00 57.72 74 ASP A C 1
ATOM 562 O O . ASP A 1 74 ? -23.508 5.680 43.093 1.00 57.72 74 ASP A O 1
ATOM 566 N N . GLU A 1 75 ? -24.121 4.179 41.535 1.00 52.16 75 GLU A N 1
ATOM 567 C CA . GLU A 1 75 ? -23.979 5.037 40.346 1.00 52.16 75 GLU A CA 1
ATOM 568 C C . GLU A 1 75 ? -22.535 5.530 40.103 1.00 52.16 75 GLU A C 1
ATOM 570 O O . GLU A 1 75 ? -22.275 6.174 39.090 1.00 52.16 75 GLU A O 1
ATOM 575 N N . ASP A 1 76 ? -21.573 5.154 40.954 1.00 52.66 76 ASP A N 1
ATOM 576 C CA . ASP A 1 76 ? -20.165 5.562 40.858 1.00 52.66 76 ASP A CA 1
ATOM 577 C C . ASP A 1 76 ? -19.364 4.686 39.880 1.00 52.66 76 ASP A C 1
ATOM 579 O O . ASP A 1 76 ? -18.242 5.018 39.497 1.00 52.66 76 ASP A O 1
ATOM 583 N N . TRP A 1 77 ? -19.958 3.576 39.439 1.00 57.88 77 TRP A N 1
ATOM 584 C CA . TRP A 1 77 ? -19.432 2.698 38.395 1.00 57.88 77 TRP A CA 1
ATOM 585 C C . TRP A 1 77 ? -20.282 2.758 37.128 1.00 57.88 77 TRP A C 1
ATOM 587 O O . TRP A 1 77 ? -20.286 1.769 36.401 1.00 57.88 77 TRP A O 1
ATOM 597 N N . GLY A 1 78 ? -21.010 3.870 36.901 1.00 61.97 78 GLY A N 1
ATOM 598 C CA . GLY A 1 78 ? -22.079 4.119 35.902 1.00 61.97 78 GLY A CA 1
ATOM 599 C C . GLY A 1 78 ? -21.790 3.813 34.425 1.00 61.97 78 GLY A C 1
ATOM 600 O O . GLY A 1 78 ? -22.562 4.178 33.549 1.00 61.97 78 GLY A O 1
ATOM 601 N N . ASP A 1 79 ? -20.703 3.102 34.203 1.00 69.62 79 ASP A N 1
ATOM 602 C CA . ASP A 1 79 ? -19.982 2.848 32.992 1.00 69.62 79 ASP A CA 1
ATOM 603 C C . ASP A 1 79 ? -19.827 1.323 32.711 1.00 69.62 79 ASP A C 1
ATOM 605 O O . ASP A 1 79 ? -19.446 0.900 31.618 1.00 69.62 79 ASP A O 1
ATOM 609 N N . LEU A 1 80 ? -20.139 0.458 33.688 1.00 74.12 80 LEU A N 1
ATOM 610 C CA . LEU A 1 80 ? -20.060 -1.002 33.571 1.00 74.12 80 LEU A CA 1
ATOM 611 C C . LEU A 1 80 ? -21.393 -1.663 33.955 1.00 74.12 80 LEU A C 1
ATOM 613 O O . LEU A 1 80 ? -21.816 -1.637 35.110 1.00 74.12 80 LEU A O 1
ATOM 617 N N . SER A 1 81 ? -22.020 -2.336 32.994 1.00 73.31 81 SER A N 1
ATOM 618 C CA . SER A 1 81 ? -23.281 -3.060 33.149 1.00 73.31 81 SER A CA 1
ATOM 619 C C . SER A 1 81 ? -23.050 -4.576 33.192 1.00 73.31 81 SER A C 1
ATOM 621 O O . SER A 1 81 ? -22.267 -5.131 32.425 1.00 73.31 81 SER A O 1
ATOM 623 N N . VAL A 1 82 ? -23.760 -5.289 34.073 1.00 72.75 82 VAL A N 1
ATOM 624 C CA . VAL A 1 82 ? -23.679 -6.759 34.182 1.00 72.75 82 VAL A CA 1
ATOM 625 C C . VAL A 1 82 ? -25.042 -7.394 33.915 1.00 72.75 82 VAL A C 1
ATOM 627 O O . VAL A 1 82 ? -26.054 -7.021 34.514 1.00 72.75 82 VAL A O 1
ATOM 630 N N . VAL A 1 83 ? -25.060 -8.395 33.034 1.00 71.06 83 VAL A N 1
ATOM 631 C CA . VAL A 1 83 ? -26.204 -9.261 32.711 1.00 71.06 83 VAL A CA 1
ATOM 632 C C . VAL A 1 83 ? -25.776 -10.727 32.891 1.00 71.06 83 VAL A C 1
ATOM 634 O O . VAL A 1 83 ? -24.613 -11.038 33.145 1.00 71.06 83 VAL A O 1
ATOM 637 N N . THR A 1 84 ? -26.706 -11.680 32.822 1.00 73.06 84 THR A N 1
ATOM 638 C CA . THR A 1 84 ? -26.377 -13.107 32.951 1.00 73.06 84 THR A CA 1
ATOM 639 C C . THR A 1 84 ? -25.347 -13.538 31.898 1.00 73.06 84 THR A C 1
ATOM 641 O O . THR A 1 84 ? -25.660 -13.582 30.713 1.00 73.06 84 THR A O 1
ATOM 644 N N . ASN A 1 85 ? -24.151 -13.925 32.358 1.00 72.31 85 ASN A N 1
ATOM 645 C CA . ASN A 1 85 ? -22.985 -14.328 31.554 1.00 72.31 85 ASN A CA 1
ATOM 646 C C . ASN A 1 85 ? -22.354 -13.225 30.689 1.00 72.31 85 ASN A C 1
ATOM 648 O O . ASN A 1 85 ? -21.564 -13.542 29.802 1.00 72.31 85 ASN A O 1
ATOM 652 N N . GLU A 1 86 ? -22.672 -11.956 30.936 1.00 69.50 86 GLU A N 1
ATOM 653 C CA . GLU A 1 86 ? -22.160 -10.852 30.131 1.00 69.50 86 GLU A CA 1
ATOM 654 C C . GLU A 1 86 ? -21.855 -9.638 31.006 1.00 69.50 86 GLU A C 1
ATOM 656 O O . GLU A 1 86 ? -22.621 -9.278 31.897 1.00 69.50 86 GLU A O 1
ATOM 661 N N . VAL A 1 87 ? -20.715 -9.014 30.741 1.00 79.75 87 VAL A N 1
ATOM 662 C CA . VAL A 1 87 ? -20.324 -7.731 31.316 1.00 79.75 87 VAL A CA 1
ATOM 663 C C . VAL A 1 87 ? -20.130 -6.797 30.130 1.00 79.75 87 VAL A C 1
ATOM 665 O O . VAL A 1 87 ? -19.282 -7.065 29.279 1.00 79.75 87 VAL A O 1
ATOM 668 N N . THR A 1 88 ? -20.943 -5.750 30.047 1.00 74.38 88 THR A N 1
ATOM 669 C CA . THR A 1 88 ? -20.902 -4.744 28.986 1.00 74.38 88 THR A CA 1
ATOM 670 C C . THR A 1 88 ? -20.413 -3.420 29.542 1.00 74.38 88 THR A C 1
ATOM 672 O O . THR A 1 88 ? -20.650 -3.089 30.698 1.00 74.38 88 THR A O 1
ATOM 675 N N . ILE A 1 89 ? -19.742 -2.654 28.697 1.00 80.12 89 ILE A N 1
ATOM 676 C CA . ILE A 1 89 ? -19.428 -1.253 28.947 1.00 80.12 89 ILE A CA 1
ATOM 677 C C . ILE A 1 89 ? -20.483 -0.434 28.197 1.00 80.12 89 ILE A C 1
ATOM 679 O O . ILE A 1 89 ? -20.788 -0.773 27.049 1.00 80.12 89 ILE A O 1
ATOM 683 N N . ASP A 1 90 ? -21.081 0.571 28.836 1.00 72.25 90 ASP A N 1
ATOM 684 C CA . ASP A 1 90 ? -22.166 1.338 28.211 1.00 72.25 90 ASP A CA 1
ATOM 685 C C . ASP A 1 90 ? -21.643 2.170 27.012 1.00 72.25 90 ASP A C 1
ATOM 687 O O . ASP A 1 90 ? -20.451 2.467 26.901 1.00 72.25 90 ASP A O 1
ATOM 691 N N . GLU A 1 91 ? -22.525 2.526 26.068 1.00 62.38 91 GLU A N 1
ATOM 692 C CA . GLU A 1 91 ? -22.140 3.152 24.783 1.00 62.38 91 GLU A CA 1
ATOM 693 C C . GLU A 1 91 ? -21.424 4.515 24.932 1.00 62.38 91 GLU A C 1
ATOM 695 O O . GLU A 1 91 ? -20.716 4.930 24.015 1.00 62.38 91 GLU A O 1
ATOM 700 N N . ASP A 1 92 ? -21.545 5.169 26.092 1.00 64.25 92 ASP A N 1
ATOM 701 C CA . ASP A 1 92 ? -20.997 6.505 26.382 1.00 64.25 92 ASP A CA 1
ATOM 702 C C . ASP A 1 92 ? -19.753 6.491 27.295 1.00 64.25 92 ASP A C 1
ATOM 704 O O . ASP A 1 92 ? -19.258 7.540 27.703 1.00 64.25 92 ASP A O 1
ATOM 708 N N . VAL A 1 93 ? -19.247 5.301 27.614 1.00 67.44 93 VAL A N 1
ATOM 709 C CA . VAL A 1 93 ? -18.250 5.077 28.676 1.00 67.44 93 VAL A CA 1
ATOM 710 C C . VAL A 1 93 ? -16.841 5.046 28.154 1.00 67.44 93 VAL A C 1
ATOM 712 O O . VAL A 1 93 ? -15.907 5.471 28.820 1.00 67.44 93 VAL A O 1
ATOM 715 N N . ILE A 1 94 ? -16.675 4.486 26.961 1.00 69.50 94 ILE A N 1
ATOM 716 C CA . ILE A 1 94 ? -15.415 4.580 26.252 1.00 69.50 94 ILE A CA 1
ATOM 717 C C . ILE A 1 94 ? -15.486 5.877 25.462 1.00 69.50 94 ILE A C 1
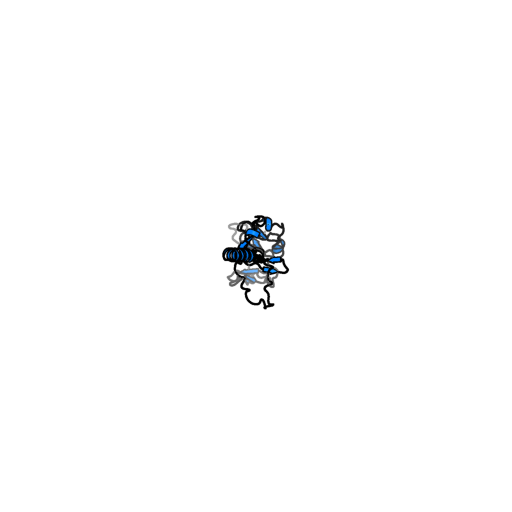ATOM 719 O O . ILE A 1 94 ? -15.757 5.897 24.259 1.00 69.50 94 ILE A O 1
ATOM 723 N N . ASP A 1 95 ? -15.307 6.985 26.169 1.00 65.62 95 ASP A N 1
ATOM 724 C CA . ASP A 1 95 ? -15.265 8.283 25.541 1.00 65.62 95 ASP A CA 1
ATOM 725 C C . ASP A 1 95 ? -13.904 8.491 24.857 1.00 65.62 95 ASP A C 1
ATOM 727 O O . ASP A 1 95 ? -12.938 7.729 25.001 1.00 65.62 95 ASP A O 1
ATOM 731 N N . LYS A 1 96 ? -13.803 9.565 24.067 1.00 59.78 96 LYS A N 1
ATOM 732 C CA . LYS A 1 96 ? -12.527 9.913 23.433 1.00 59.78 96 LYS A CA 1
ATOM 733 C C . LYS A 1 96 ? -11.419 10.078 24.471 1.00 59.78 96 LYS A C 1
ATOM 735 O O . LYS A 1 96 ? -10.272 9.897 24.102 1.00 59.78 96 LYS A O 1
ATOM 740 N N . ALA A 1 97 ? -11.733 10.474 25.708 1.00 61.56 97 ALA A N 1
ATOM 741 C CA . ALA A 1 97 ? -10.767 10.720 26.770 1.00 61.56 97 ALA A CA 1
ATOM 742 C C . ALA A 1 97 ? -10.212 9.444 27.422 1.00 61.56 97 ALA A C 1
ATOM 744 O O . ALA A 1 97 ? -9.076 9.479 27.886 1.00 61.56 97 ALA A O 1
ATOM 745 N N . ASN A 1 98 ? -10.909 8.307 27.367 1.00 64.81 98 ASN A N 1
ATOM 746 C CA . ASN A 1 98 ? -10.346 7.013 27.777 1.00 64.81 98 ASN A CA 1
ATOM 747 C C . ASN A 1 98 ? -9.253 6.504 26.824 1.00 64.81 98 ASN A C 1
ATOM 749 O O . ASN A 1 98 ? -8.376 5.751 27.241 1.00 64.81 98 ASN A O 1
ATOM 753 N N . PHE A 1 99 ? -9.263 6.970 25.574 1.00 62.44 99 PHE A N 1
ATOM 754 C CA . PHE A 1 99 ? -8.159 6.821 24.622 1.00 62.44 99 PHE A CA 1
ATOM 755 C C . PHE A 1 99 ? -7.244 8.061 24.565 1.00 62.44 99 PHE A C 1
ATOM 757 O O . PHE A 1 99 ? -6.449 8.190 23.642 1.00 62.44 99 PHE A O 1
ATOM 764 N N . LYS A 1 100 ? -7.358 8.989 25.531 1.00 56.16 100 LYS A N 1
ATOM 765 C CA . LYS A 1 100 ? -6.442 10.131 25.724 1.00 56.16 100 LYS A CA 1
ATOM 766 C C . LYS A 1 100 ? -5.460 9.866 26.867 1.00 56.16 100 LYS A C 1
ATOM 768 O O . LYS A 1 100 ? -5.300 10.706 27.754 1.00 56.16 100 LYS A O 1
ATOM 773 N N . ASP A 1 101 ? -4.724 8.759 26.824 1.00 51.62 101 ASP A N 1
ATOM 774 C CA . ASP A 1 101 ? -3.298 9.056 26.932 1.00 51.62 101 ASP A CA 1
ATOM 775 C C . ASP A 1 101 ? -2.965 9.706 25.579 1.00 51.62 101 ASP A C 1
ATOM 777 O O . ASP A 1 101 ? -3.519 9.331 24.545 1.00 51.62 101 ASP A O 1
ATOM 781 N N . GLU A 1 102 ? -2.247 10.820 25.580 1.00 50.94 102 GLU A N 1
ATOM 782 C CA . GLU A 1 102 ? -2.040 11.610 24.361 1.00 50.94 102 GLU A CA 1
ATOM 783 C C . GLU A 1 102 ? -1.148 10.880 23.331 1.00 50.94 102 GLU A C 1
ATOM 785 O O . GLU A 1 102 ? -0.675 11.509 22.388 1.00 50.94 102 GLU A O 1
ATOM 790 N N . ASP A 1 103 ? -0.907 9.575 23.519 1.00 52.03 103 ASP A N 1
ATOM 791 C CA . ASP A 1 103 ? 0.028 8.758 22.771 1.00 52.03 103 ASP A CA 1
ATOM 792 C C . ASP A 1 103 ? -0.298 7.252 22.934 1.00 52.03 103 ASP A C 1
ATOM 794 O O . ASP A 1 103 ? 0.517 6.480 23.448 1.00 52.03 103 ASP A O 1
ATOM 798 N N . TRP A 1 104 ? -1.452 6.771 22.424 1.00 59.84 104 TRP A N 1
ATOM 799 C CA . TRP A 1 104 ? -1.673 5.324 22.165 1.00 59.84 104 TRP A CA 1
ATOM 800 C C . TRP A 1 104 ? -0.793 4.859 20.982 1.00 59.84 104 TRP A C 1
ATOM 802 O O . TRP A 1 104 ? -1.201 4.067 20.124 1.00 59.84 104 TRP A O 1
ATOM 812 N N . GLY A 1 105 ? 0.399 5.451 20.891 1.00 66.75 105 GLY A N 1
ATOM 813 C CA . GLY A 1 105 ? 1.240 5.644 19.734 1.00 66.75 105 GLY A CA 1
ATOM 814 C C . GLY A 1 105 ? 0.536 6.415 18.615 1.00 66.75 105 GLY A C 1
ATOM 815 O O . GLY A 1 105 ? 0.866 7.535 18.243 1.00 66.75 105 GLY A O 1
ATOM 816 N N . GLU A 1 106 ? -0.425 5.746 17.996 1.00 66.88 106 GLU A N 1
ATOM 817 C CA . GLU A 1 106 ? -0.449 5.718 16.542 1.00 66.88 106 GLU A CA 1
ATOM 818 C C . GLU A 1 106 ? -1.871 5.784 15.954 1.00 66.88 106 GLU A C 1
ATOM 820 O O . GLU A 1 106 ? -2.077 6.097 14.782 1.00 66.88 106 GLU A O 1
ATOM 825 N N . LEU A 1 107 ? -2.891 5.526 16.766 1.00 74.81 107 LEU A N 1
ATOM 826 C CA . LEU A 1 107 ? -4.273 5.397 16.317 1.00 74.81 107 LEU A CA 1
ATOM 827 C C . LEU A 1 107 ? -5.118 6.572 16.813 1.00 74.81 107 LEU A C 1
ATOM 829 O O . LEU A 1 107 ? -5.289 6.759 18.013 1.00 74.81 107 LEU A O 1
ATOM 833 N N . THR A 1 108 ? -5.695 7.343 15.892 1.00 74.25 108 THR A N 1
ATOM 834 C CA . THR A 1 108 ? -6.670 8.395 16.200 1.00 74.25 108 THR A CA 1
ATOM 835 C C . THR A 1 108 ? -8.070 7.940 15.795 1.00 74.25 108 THR A C 1
ATOM 837 O O . THR A 1 108 ? -8.319 7.570 14.650 1.00 74.25 108 THR A O 1
ATOM 840 N N . VAL A 1 109 ? -9.021 7.990 16.730 1.00 74.75 109 VAL A N 1
ATOM 841 C CA . VAL A 1 109 ? -10.422 7.619 16.480 1.00 74.75 109 VAL A CA 1
ATOM 842 C C . VAL A 1 109 ? -11.303 8.871 16.441 1.00 74.75 109 VAL A C 1
ATOM 844 O O . VAL A 1 109 ? -11.396 9.633 17.408 1.00 74.75 109 VAL A O 1
ATOM 847 N N . ALA A 1 110 ? -11.979 9.080 15.315 1.00 71.00 110 ALA A N 1
ATOM 848 C CA . ALA A 1 110 ? -12.956 10.137 15.086 1.00 71.00 110 ALA A CA 1
ATOM 849 C C . ALA A 1 110 ? -14.335 9.549 14.730 1.00 71.00 110 ALA A C 1
ATOM 851 O O . ALA A 1 110 ? -14.543 8.339 14.666 1.00 71.00 110 ALA A O 1
ATOM 852 N N . THR A 1 111 ? -15.333 10.414 14.545 1.00 77.31 111 THR A N 1
ATOM 853 C CA . THR A 1 111 ? -16.690 9.968 14.208 1.00 77.31 111 THR A CA 1
ATOM 854 C C . THR A 1 111 ? -16.695 9.330 12.816 1.00 77.31 111 THR A C 1
ATOM 856 O O . THR A 1 111 ? -16.468 10.027 11.833 1.00 77.31 111 THR A O 1
ATOM 859 N N . ASN A 1 112 ? -17.005 8.031 12.738 1.00 77.94 112 ASN A N 1
ATOM 860 C CA . ASN A 1 112 ? -16.996 7.211 11.512 1.00 77.94 112 ASN A CA 1
ATOM 861 C C . ASN A 1 112 ? -15.625 7.053 10.833 1.00 77.94 112 ASN A C 1
ATOM 863 O O . ASN A 1 112 ? -15.566 6.645 9.674 1.00 77.94 112 ASN A O 1
ATOM 867 N N . GLU A 1 113 ? -14.535 7.371 11.524 1.00 74.88 113 GLU A N 1
ATOM 868 C CA . GLU A 1 113 ? -13.203 7.356 10.935 1.00 74.88 113 GLU A CA 1
ATOM 869 C C . GLU A 1 113 ? -12.186 6.890 11.971 1.00 74.88 113 GLU A C 1
ATOM 871 O O . GLU A 1 113 ? -12.169 7.355 13.109 1.00 74.88 113 GLU A O 1
ATOM 876 N N . VAL A 1 114 ? -11.331 5.963 11.563 1.00 80.06 114 VAL A N 1
ATOM 877 C CA . VAL A 1 114 ? -10.146 5.577 12.318 1.00 80.06 114 VAL A CA 1
ATOM 878 C C . VAL A 1 114 ? -8.968 5.947 11.440 1.00 80.06 114 VAL A C 1
ATOM 880 O O . VAL A 1 114 ? -8.805 5.382 10.358 1.00 80.06 114 VAL A O 1
ATOM 883 N N . THR A 1 115 ? -8.187 6.924 11.881 1.00 74.56 115 THR A N 1
ATOM 884 C CA . THR A 1 115 ? -6.965 7.335 11.201 1.00 74.56 115 THR A CA 1
ATOM 885 C C . THR A 1 115 ? -5.760 6.819 11.963 1.00 74.56 115 THR A C 1
ATOM 887 O O . THR A 1 115 ? -5.772 6.637 13.179 1.00 74.56 115 THR A O 1
ATOM 890 N N . ILE A 1 116 ? -4.702 6.553 11.217 1.00 78.50 116 ILE A N 1
ATOM 891 C CA . ILE A 1 116 ? -3.385 6.282 11.764 1.00 78.50 116 ILE A CA 1
ATOM 892 C C . ILE A 1 116 ? -2.634 7.617 11.691 1.00 78.50 116 ILE A C 1
ATOM 894 O O . ILE A 1 116 ? -2.654 8.258 10.638 1.00 78.50 116 ILE A O 1
ATOM 898 N N . ASN A 1 117 ? -2.050 8.080 12.800 1.00 64.25 117 ASN A N 1
ATOM 899 C CA . ASN A 1 117 ? -1.301 9.336 12.835 1.00 64.25 117 ASN A CA 1
ATOM 900 C C . ASN A 1 117 ? -0.165 9.291 11.791 1.00 64.25 117 ASN A C 1
ATOM 902 O O . ASN A 1 117 ? 0.395 8.242 11.472 1.00 64.25 117 ASN A O 1
ATOM 906 N N . ASN A 1 118 ? 0.189 10.448 11.248 1.00 58.72 118 ASN A N 1
ATOM 907 C CA . ASN A 1 118 ? 1.242 10.593 10.254 1.00 58.72 118 ASN A CA 1
ATOM 908 C C . ASN A 1 118 ? 2.648 10.278 10.811 1.00 58.72 118 ASN A C 1
ATOM 910 O O . ASN A 1 118 ? 3.602 10.291 10.044 1.00 58.72 118 ASN A O 1
ATOM 914 N N . ASP A 1 119 ? 2.771 10.014 12.118 1.00 59.62 119 ASP A N 1
ATOM 915 C CA . ASP A 1 119 ? 4.007 9.595 12.798 1.00 59.62 119 ASP A CA 1
ATOM 916 C C . ASP A 1 119 ? 4.203 8.061 12.815 1.00 59.62 119 ASP A C 1
ATOM 918 O O . ASP A 1 119 ? 5.297 7.576 13.080 1.00 59.62 119 ASP A O 1
ATOM 922 N N . VAL A 1 120 ? 3.163 7.292 12.481 1.00 59.78 120 VAL A N 1
ATOM 923 C CA . VAL A 1 120 ? 3.118 5.811 12.536 1.00 59.78 120 VAL A CA 1
ATOM 924 C C . VAL A 1 120 ? 3.603 5.190 11.251 1.00 59.78 120 VAL A C 1
ATOM 926 O O . VAL A 1 120 ? 4.485 4.339 11.195 1.00 59.78 120 VAL A O 1
ATOM 929 N N . ILE A 1 121 ? 3.012 5.688 10.171 1.00 61.59 121 ILE A N 1
ATOM 930 C CA . ILE A 1 121 ? 3.645 5.690 8.885 1.00 61.59 121 ILE A CA 1
ATOM 931 C C . ILE A 1 121 ? 4.250 7.080 8.818 1.00 61.59 121 ILE A C 1
ATOM 933 O O . ILE A 1 121 ? 3.710 7.956 8.145 1.00 61.59 121 ILE A O 1
ATOM 937 N N . GLY A 1 122 ? 5.308 7.284 9.619 1.00 58.38 122 GLY A N 1
ATOM 938 C CA . GLY A 1 122 ? 6.122 8.494 9.601 1.00 58.38 122 GLY A CA 1
ATOM 939 C C . GLY A 1 122 ? 6.283 8.995 8.168 1.00 58.38 122 GLY A C 1
ATOM 940 O O . GLY A 1 122 ? 6.283 8.190 7.229 1.00 58.38 122 GLY A O 1
ATOM 941 N N . ALA A 1 123 ? 6.481 10.297 7.961 1.00 55.75 123 ALA A N 1
ATOM 942 C CA . ALA A 1 123 ? 6.900 10.775 6.642 1.00 55.75 123 ALA A CA 1
ATOM 943 C C . ALA A 1 123 ? 8.050 9.898 6.109 1.00 55.75 123 ALA A C 1
ATOM 945 O O . ALA A 1 123 ? 8.030 9.497 4.955 1.00 55.75 123 ALA A O 1
ATOM 946 N N . GLU A 1 124 ? 8.948 9.464 6.995 1.00 58.97 124 GLU A N 1
ATOM 947 C CA . GLU A 1 124 ? 9.948 8.419 6.808 1.00 58.97 124 GLU A CA 1
ATOM 948 C C . GLU A 1 124 ? 9.430 6.998 6.533 1.00 58.97 124 GLU A C 1
ATOM 950 O O . GLU A 1 124 ? 10.054 6.304 5.755 1.00 58.97 124 GLU A O 1
ATOM 955 N N . HIS A 1 125 ? 8.329 6.485 7.063 1.00 57.44 125 HIS A N 1
ATOM 956 C CA . HIS A 1 125 ? 7.868 5.140 6.691 1.00 57.44 125 HIS A CA 1
ATOM 957 C C . HIS A 1 125 ? 7.299 5.059 5.266 1.00 57.44 125 HIS A C 1
ATOM 959 O O . HIS A 1 125 ? 7.317 3.975 4.699 1.00 57.44 125 HIS A O 1
ATOM 965 N N . PHE A 1 126 ? 6.903 6.177 4.644 1.00 58.09 126 PHE A N 1
ATOM 966 C CA . PHE A 1 126 ? 6.649 6.243 3.194 1.00 58.09 126 PHE A CA 1
ATOM 967 C C . PHE A 1 126 ? 7.811 6.856 2.389 1.00 58.09 126 PHE A C 1
ATOM 969 O O . PHE A 1 126 ? 7.958 6.545 1.213 1.00 58.09 126 PHE A O 1
ATOM 976 N N . ALA A 1 127 ? 8.660 7.692 2.995 1.00 54.25 127 ALA A N 1
ATOM 977 C CA . ALA A 1 127 ? 9.832 8.292 2.340 1.00 54.25 127 ALA A CA 1
ATOM 978 C C . ALA A 1 127 ? 11.115 7.450 2.475 1.00 54.25 127 ALA A C 1
ATOM 980 O O . ALA A 1 127 ? 12.090 7.699 1.774 1.00 54.25 127 ALA A O 1
ATOM 981 N N . THR A 1 128 ? 11.132 6.461 3.370 1.00 51.31 128 THR A N 1
ATOM 982 C CA . THR A 1 128 ? 12.241 5.517 3.612 1.00 51.31 128 THR A CA 1
ATOM 983 C C . THR A 1 128 ? 11.835 4.053 3.423 1.00 51.31 128 THR A C 1
ATOM 985 O O . THR A 1 128 ? 12.723 3.207 3.351 1.00 51.31 128 THR A O 1
ATOM 988 N N . GLN A 1 129 ? 10.545 3.736 3.208 1.00 53.28 129 GLN A N 1
ATOM 989 C CA . GLN A 1 129 ? 10.150 2.528 2.457 1.00 53.28 129 GLN A CA 1
ATOM 990 C C . GLN A 1 129 ? 10.038 2.843 0.962 1.00 53.28 129 GLN A C 1
ATOM 992 O O . GLN A 1 129 ? 8.992 2.701 0.340 1.00 53.28 129 GLN A O 1
ATOM 997 N N . ASP A 1 130 ? 11.161 3.305 0.420 1.00 58.75 130 ASP A N 1
ATOM 998 C CA . ASP A 1 130 ? 11.749 2.810 -0.820 1.00 58.75 130 ASP A CA 1
ATOM 999 C C . ASP A 1 130 ? 10.754 2.315 -1.886 1.00 58.75 130 ASP A C 1
ATOM 1001 O O . ASP A 1 130 ? 10.652 1.125 -2.185 1.00 58.75 130 ASP A O 1
ATOM 1005 N N . TRP A 1 131 ? 10.049 3.244 -2.530 1.00 62.53 131 TRP A N 1
ATOM 1006 C CA . TRP A 1 131 ? 9.697 3.025 -3.938 1.00 62.53 131 TRP A CA 1
ATOM 1007 C C . TRP A 1 131 ? 10.892 3.353 -4.849 1.00 62.53 131 TRP A C 1
ATOM 1009 O O . TRP A 1 131 ? 10.729 3.387 -6.070 1.00 62.53 131 TRP A O 1
ATOM 1019 N N . GLY A 1 132 ? 12.072 3.591 -4.249 1.00 72.88 132 GLY A N 1
ATOM 1020 C CA . GLY A 1 132 ? 13.304 4.072 -4.854 1.00 72.88 132 GLY A CA 1
ATOM 1021 C C . GLY A 1 132 ? 13.053 5.360 -5.606 1.00 72.88 132 GLY A C 1
ATOM 1022 O O . GLY A 1 132 ? 13.084 6.460 -5.059 1.00 72.88 132 GLY A O 1
ATOM 1023 N N . ASP A 1 133 ? 12.712 5.173 -6.867 1.00 82.75 133 ASP A N 1
ATOM 1024 C CA . ASP A 1 133 ? 12.646 6.211 -7.867 1.00 82.75 133 ASP A CA 1
ATOM 1025 C C . ASP A 1 133 ? 11.217 6.623 -8.227 1.00 82.75 133 ASP A C 1
ATOM 1027 O O . ASP A 1 133 ? 11.049 7.596 -8.956 1.00 82.75 133 ASP A O 1
ATOM 1031 N N . VAL A 1 134 ? 10.182 5.919 -7.749 1.00 87.38 134 VAL A N 1
ATOM 1032 C CA . VAL A 1 134 ? 8.786 6.143 -8.167 1.00 87.38 134 VAL A CA 1
ATOM 1033 C C . VAL A 1 134 ? 7.987 6.9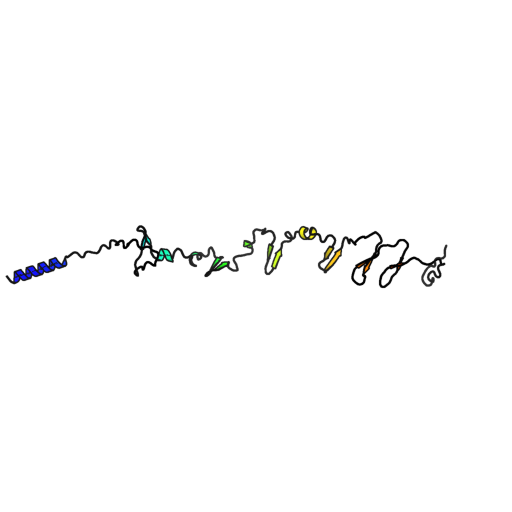26 -7.121 1.00 87.38 134 VAL A C 1
ATOM 1035 O O . VAL A 1 134 ? 7.874 6.512 -5.974 1.00 87.38 134 VAL A O 1
ATOM 1038 N N . ASN A 1 135 ? 7.343 8.012 -7.543 1.00 85.69 135 ASN A N 1
ATOM 1039 C CA . ASN A 1 135 ? 6.354 8.783 -6.789 1.00 85.69 135 ASN A CA 1
ATOM 1040 C C . ASN A 1 135 ? 5.000 8.737 -7.518 1.00 85.69 135 ASN A C 1
ATOM 1042 O O . ASN A 1 135 ? 4.966 8.920 -8.729 1.00 85.69 135 ASN A O 1
ATOM 1046 N N . ILE A 1 136 ? 3.877 8.511 -6.824 1.00 87.69 136 ILE A N 1
ATOM 1047 C CA . ILE A 1 136 ? 2.532 8.582 -7.432 1.00 87.69 136 ILE A CA 1
ATOM 1048 C C . ILE A 1 136 ? 1.774 9.760 -6.826 1.00 87.69 136 ILE A C 1
ATOM 1050 O O . ILE A 1 136 ? 1.510 9.780 -5.626 1.00 87.69 136 ILE A O 1
ATOM 1054 N N . ASN A 1 137 ? 1.408 10.739 -7.654 1.00 82.25 137 ASN A N 1
ATOM 1055 C CA . ASN A 1 137 ? 0.702 11.929 -7.186 1.00 82.25 137 ASN A CA 1
ATOM 1056 C C . ASN A 1 137 ? -0.811 11.679 -6.989 1.00 82.25 137 ASN A C 1
ATOM 1058 O O . ASN A 1 137 ? -1.359 10.648 -7.383 1.00 82.25 137 ASN A O 1
ATOM 1062 N N . ALA A 1 138 ? -1.517 12.657 -6.412 1.00 79.50 138 ALA A N 1
ATOM 1063 C CA . ALA A 1 138 ? -2.963 12.576 -6.158 1.00 79.50 138 ALA A CA 1
ATOM 1064 C C . ALA A 1 138 ? -3.830 12.476 -7.433 1.00 79.50 138 ALA A C 1
ATOM 1066 O O . ALA A 1 138 ? -5.015 12.159 -7.354 1.00 79.50 138 ALA A O 1
ATOM 1067 N N . GLU A 1 139 ? -3.249 12.735 -8.605 1.00 89.38 139 GLU A N 1
ATOM 1068 C CA . GLU A 1 139 ? -3.890 12.586 -9.915 1.00 89.38 139 GLU A CA 1
ATOM 1069 C C . GLU A 1 139 ? -3.641 11.192 -10.523 1.00 89.38 139 GLU A C 1
ATOM 1071 O O . GLU A 1 139 ? -4.133 10.890 -11.610 1.00 89.38 139 GLU A O 1
ATOM 1076 N N . GLY A 1 140 ? -2.893 10.328 -9.828 1.00 83.38 140 GLY A N 1
ATOM 1077 C CA . GLY A 1 140 ? -2.531 8.988 -10.284 1.00 83.38 140 GLY A CA 1
ATOM 1078 C C . GLY A 1 140 ? -1.373 8.959 -11.286 1.00 83.38 140 GLY A C 1
ATOM 1079 O O . GLY A 1 140 ? -1.185 7.949 -11.964 1.00 83.38 140 GLY A O 1
ATOM 1080 N N . VAL A 1 141 ? -0.601 10.043 -11.411 1.00 88.31 141 VAL A N 1
ATOM 1081 C CA . VAL A 1 141 ? 0.596 10.091 -12.264 1.00 88.31 141 VAL A CA 1
ATOM 1082 C C . VAL A 1 141 ? 1.777 9.490 -11.515 1.00 88.31 141 VAL A C 1
ATOM 1084 O O . VAL A 1 141 ? 2.084 9.930 -10.410 1.00 88.31 141 VAL A O 1
ATOM 1087 N N . ALA A 1 142 ? 2.455 8.524 -12.141 1.00 89.50 142 ALA A N 1
ATOM 1088 C CA . ALA A 1 142 ? 3.726 7.992 -11.666 1.00 89.50 142 ALA A CA 1
ATOM 1089 C C . ALA A 1 142 ? 4.894 8.834 -12.209 1.00 89.50 142 ALA A C 1
ATOM 1091 O O . ALA A 1 142 ? 5.175 8.831 -13.408 1.00 89.50 142 ALA A O 1
ATOM 1092 N N . GLU A 1 143 ? 5.567 9.553 -11.323 1.00 88.31 143 GLU A N 1
ATOM 1093 C CA . GLU A 1 143 ? 6.813 10.269 -11.565 1.00 88.31 143 GLU A CA 1
ATOM 1094 C C . GLU A 1 143 ? 7.982 9.343 -11.220 1.00 88.31 143 GLU A C 1
ATOM 1096 O O . GLU A 1 143 ? 8.027 8.798 -10.122 1.00 88.31 143 GLU A O 1
ATOM 1101 N N . VAL A 1 144 ? 8.917 9.148 -12.151 1.00 89.12 144 VAL A N 1
ATOM 1102 C CA . VAL A 1 144 ? 10.081 8.270 -11.961 1.00 89.12 144 VAL A CA 1
ATOM 1103 C C . VAL A 1 144 ? 11.356 9.112 -12.050 1.00 89.12 144 VAL A C 1
ATOM 1105 O O . VAL A 1 144 ? 11.582 9.744 -13.082 1.00 89.12 144 VAL A O 1
ATOM 1108 N N . GLN A 1 145 ? 12.149 9.171 -10.975 1.00 85.62 145 GLN A N 1
ATOM 1109 C CA . GLN A 1 145 ? 13.360 10.001 -10.878 1.00 85.62 145 GLN A CA 1
ATOM 1110 C C . GLN A 1 145 ? 14.568 9.363 -11.566 1.00 85.62 145 GLN A C 1
ATOM 1112 O O . GLN A 1 145 ? 15.259 10.036 -12.332 1.00 85.62 145 GLN A O 1
ATOM 1117 N N . ASP A 1 146 ? 14.790 8.074 -11.322 1.00 86.31 146 ASP A N 1
ATOM 1118 C CA . ASP A 1 146 ? 15.763 7.240 -12.019 1.00 86.31 146 ASP A CA 1
ATOM 1119 C C . ASP A 1 146 ? 15.071 5.986 -12.576 1.00 86.31 146 ASP A C 1
ATOM 1121 O O . ASP A 1 146 ? 14.157 5.422 -11.979 1.00 86.31 146 ASP A O 1
ATOM 1125 N N . LEU A 1 147 ? 15.452 5.577 -13.782 1.00 88.00 147 LEU A N 1
ATOM 1126 C CA . LEU A 1 147 ? 14.888 4.409 -14.448 1.00 88.00 147 LEU A CA 1
ATOM 1127 C C . LEU A 1 147 ? 16.034 3.515 -14.897 1.00 88.00 147 LEU A C 1
ATOM 1129 O O . LEU A 1 147 ? 16.582 3.710 -15.978 1.00 88.00 147 LEU A O 1
ATOM 1133 N N . THR A 1 148 ? 16.345 2.499 -14.093 1.00 87.94 148 THR A N 1
ATOM 1134 C CA . THR A 1 148 ? 17.337 1.488 -14.465 1.00 87.94 148 THR A CA 1
ATOM 1135 C C . THR A 1 148 ? 16.739 0.465 -15.429 1.00 87.94 148 THR A C 1
ATOM 1137 O O . THR A 1 148 ? 15.792 -0.256 -15.097 1.00 87.94 148 THR A O 1
ATOM 1140 N N . ILE A 1 149 ? 17.333 0.337 -16.615 1.00 90.31 149 ILE A N 1
ATOM 1141 C CA . ILE A 1 149 ? 17.036 -0.732 -17.573 1.00 90.31 149 ILE A CA 1
ATOM 1142 C C . ILE A 1 149 ? 18.189 -1.741 -17.587 1.00 90.31 149 ILE A C 1
ATOM 1144 O O . ILE A 1 149 ? 19.366 -1.387 -17.587 1.00 90.31 149 ILE A O 1
ATOM 1148 N N . ALA A 1 150 ? 17.867 -3.036 -17.636 1.00 90.88 150 ALA A N 1
ATOM 1149 C CA . ALA A 1 150 ? 18.885 -4.083 -17.650 1.00 90.88 150 ALA A CA 1
ATOM 1150 C C . ALA A 1 150 ? 19.910 -3.892 -18.795 1.00 90.88 150 ALA A C 1
ATOM 1152 O O . ALA A 1 150 ? 19.551 -3.639 -19.954 1.00 90.88 150 ALA A O 1
ATOM 1153 N N . ASP A 1 151 ? 21.191 -4.042 -18.440 1.00 92.38 151 ASP A N 1
ATOM 1154 C CA . ASP A 1 151 ? 22.382 -3.935 -19.295 1.00 92.38 151 ASP A CA 1
ATOM 1155 C C . ASP A 1 151 ? 22.629 -2.551 -19.937 1.00 92.38 151 ASP A C 1
ATOM 1157 O O . ASP A 1 151 ? 23.404 -2.470 -20.898 1.00 92.38 151 ASP A O 1
ATOM 1161 N N . GLU A 1 152 ? 21.917 -1.497 -19.525 1.00 93.19 152 GLU A N 1
ATOM 1162 C CA . GLU A 1 152 ? 21.883 -0.208 -20.227 1.00 93.19 152 GLU A CA 1
ATOM 1163 C C . GLU A 1 152 ? 23.249 0.460 -20.421 1.00 93.19 152 GLU A C 1
ATOM 1165 O O . GLU A 1 152 ? 24.175 0.336 -19.620 1.00 93.19 152 GLU A O 1
ATOM 1170 N N . ALA 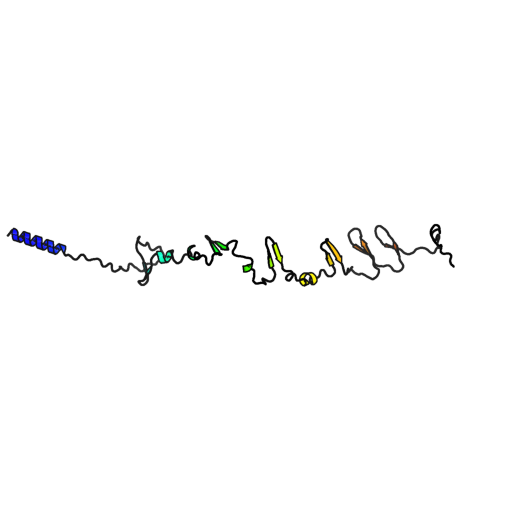A 1 153 ? 23.374 1.184 -21.531 1.00 93.38 153 ALA A N 1
ATOM 1171 C CA . ALA A 1 153 ? 24.541 1.970 -21.870 1.00 93.38 153 ALA A CA 1
ATOM 1172 C C . ALA A 1 153 ? 24.129 3.323 -22.461 1.00 93.38 153 ALA A C 1
ATOM 1174 O O . ALA A 1 153 ? 23.061 3.495 -23.052 1.00 93.38 153 ALA A O 1
ATOM 1175 N N . GLN A 1 154 ? 25.026 4.304 -22.349 1.00 93.62 154 GLN A N 1
ATOM 1176 C CA . GLN A 1 154 ? 24.795 5.636 -22.899 1.00 93.62 154 GLN A CA 1
ATOM 1177 C C . GLN A 1 154 ? 24.501 5.575 -24.406 1.00 93.62 154 GLN A C 1
ATOM 1179 O O . GLN A 1 154 ? 25.365 5.153 -25.186 1.00 93.62 154 GLN A O 1
ATOM 1184 N N . GLY A 1 155 ? 23.336 6.099 -24.797 1.00 92.88 155 GLY A N 1
ATOM 1185 C CA . GLY A 1 155 ? 22.877 6.209 -26.185 1.00 92.88 155 GLY A CA 1
ATOM 1186 C C . GLY A 1 155 ? 21.899 5.117 -26.625 1.00 92.88 155 GLY A C 1
ATOM 1187 O O . GLY A 1 155 ? 21.482 5.128 -27.781 1.00 92.88 155 GLY A O 1
ATOM 1188 N N . ASP A 1 156 ? 21.542 4.190 -25.738 1.00 95.75 156 ASP A N 1
ATOM 1189 C CA . ASP A 1 156 ? 20.495 3.207 -26.008 1.00 95.75 156 ASP A CA 1
ATOM 1190 C C . ASP A 1 156 ? 19.105 3.845 -26.038 1.00 95.75 156 ASP A C 1
ATOM 1192 O O . ASP A 1 156 ? 18.880 4.929 -25.501 1.00 95.75 156 ASP A O 1
ATOM 1196 N N . ILE A 1 157 ? 18.160 3.150 -26.669 1.00 94.44 157 ILE A N 1
ATOM 1197 C CA . ILE A 1 157 ? 16.788 3.628 -26.841 1.00 94.44 157 ILE A CA 1
ATOM 1198 C C . ILE A 1 157 ? 15.824 2.627 -26.216 1.00 94.44 157 ILE A C 1
ATOM 1200 O O . ILE A 1 157 ? 15.900 1.429 -26.484 1.00 94.44 157 ILE A O 1
ATOM 1204 N N . LEU A 1 158 ? 14.873 3.123 -25.427 1.00 94.81 158 LEU A N 1
ATOM 1205 C CA . LEU A 1 158 ? 13.737 2.343 -24.948 1.00 94.81 158 LEU A CA 1
ATOM 1206 C C . LEU A 1 158 ? 12.540 2.567 -25.881 1.00 94.81 158 LEU A C 1
ATOM 1208 O O . LEU A 1 158 ? 12.177 3.708 -26.164 1.00 94.81 158 LEU A O 1
ATOM 1212 N N . TYR A 1 159 ? 11.918 1.493 -26.371 1.00 94.44 159 TYR A N 1
ATOM 1213 C CA . TYR A 1 159 ? 10.745 1.582 -27.247 1.00 94.44 159 TYR A CA 1
ATOM 1214 C C . TYR A 1 159 ? 9.659 0.571 -26.866 1.00 94.44 159 TYR A C 1
ATOM 1216 O O . TYR A 1 159 ? 9.928 -0.462 -26.251 1.00 94.44 159 TYR A O 1
ATOM 1224 N N . ARG A 1 160 ? 8.406 0.860 -27.234 1.00 94.81 160 ARG A N 1
ATOM 1225 C CA . ARG A 1 160 ? 7.273 -0.043 -27.000 1.00 94.81 160 ARG A CA 1
ATOM 1226 C C . ARG A 1 160 ? 7.199 -1.090 -28.114 1.00 94.81 160 ARG A C 1
ATOM 1228 O O . ARG A 1 160 ? 6.878 -0.755 -29.248 1.00 94.81 160 ARG A O 1
ATOM 1235 N N . GLY A 1 161 ? 7.473 -2.352 -27.788 1.00 92.50 161 GLY A N 1
ATOM 1236 C CA . GLY A 1 161 ? 7.236 -3.498 -28.674 1.00 92.50 161 GLY A CA 1
ATOM 1237 C C . GLY A 1 161 ? 5.801 -4.022 -28.565 1.00 92.50 161 GLY A C 1
ATOM 1238 O O . GLY A 1 161 ? 4.932 -3.350 -28.016 1.00 92.50 161 GLY A O 1
ATOM 1239 N N . ALA A 1 162 ? 5.538 -5.251 -29.020 1.00 93.44 162 ALA A N 1
ATOM 1240 C CA . ALA A 1 162 ? 4.200 -5.854 -28.940 1.00 93.44 162 ALA A CA 1
ATOM 1241 C C . ALA A 1 162 ? 3.771 -6.169 -27.491 1.00 93.44 162 ALA A C 1
ATOM 1243 O O . ALA A 1 162 ? 2.703 -5.755 -27.042 1.00 93.44 162 ALA A O 1
ATOM 1244 N N . ALA A 1 163 ? 4.627 -6.844 -26.720 1.00 93.38 163 ALA A N 1
ATOM 1245 C CA . ALA A 1 163 ? 4.288 -7.325 -25.374 1.00 93.38 163 ALA A CA 1
ATOM 1246 C C . ALA A 1 163 ? 4.773 -6.418 -24.229 1.00 93.38 163 ALA A C 1
ATOM 1248 O O . ALA A 1 163 ? 4.232 -6.489 -23.132 1.00 93.38 163 ALA A O 1
ATOM 1249 N N . GLY A 1 164 ? 5.752 -5.545 -24.471 1.00 93.50 164 GLY A N 1
ATOM 1250 C CA . GLY A 1 164 ? 6.295 -4.669 -23.434 1.00 93.50 164 GLY A CA 1
ATOM 1251 C C . GLY A 1 164 ? 7.286 -3.647 -23.971 1.00 93.50 164 GLY A C 1
ATOM 1252 O O . GLY A 1 164 ? 7.412 -3.467 -25.185 1.00 93.50 164 GLY A O 1
ATOM 1253 N N . TRP A 1 165 ? 7.970 -2.973 -23.051 1.00 94.44 165 TRP A N 1
ATOM 1254 C CA . TRP A 1 165 ? 9.099 -2.099 -23.356 1.00 94.44 165 TRP A CA 1
ATOM 1255 C C . TRP A 1 165 ? 10.342 -2.931 -23.660 1.00 94.44 165 TRP A C 1
ATOM 1257 O O . TRP A 1 165 ? 10.612 -3.927 -22.994 1.00 94.44 165 TRP A O 1
ATOM 1267 N N . ILE A 1 166 ? 11.071 -2.538 -24.697 1.00 94.50 166 ILE A N 1
ATOM 1268 C CA . ILE A 1 166 ? 12.259 -3.231 -25.183 1.00 94.50 166 ILE A CA 1
ATOM 1269 C C . ILE A 1 166 ? 13.377 -2.207 -25.307 1.00 94.50 166 ILE A C 1
ATOM 1271 O O . ILE A 1 166 ? 13.168 -1.094 -25.796 1.00 94.50 166 ILE A O 1
ATOM 1275 N N . ARG A 1 167 ? 14.576 -2.600 -24.885 1.00 95.25 167 ARG A N 1
ATOM 1276 C CA . ARG A 1 167 ? 15.787 -1.825 -25.110 1.00 95.25 167 ARG A CA 1
ATOM 1277 C C . ARG A 1 167 ? 16.388 -2.158 -26.474 1.00 95.25 167 ARG A C 1
ATOM 1279 O O . ARG A 1 167 ? 16.619 -3.320 -26.798 1.00 95.25 167 ARG A O 1
ATOM 1286 N N . LEU A 1 168 ? 16.688 -1.124 -27.246 1.00 95.44 168 LEU A N 1
ATOM 1287 C CA . LEU A 1 168 ? 17.492 -1.180 -28.456 1.00 95.44 168 LEU A CA 1
ATOM 1288 C C . LEU A 1 168 ? 18.881 -0.618 -28.132 1.00 95.44 168 LEU A C 1
ATOM 1290 O O . LEU A 1 168 ? 19.040 0.592 -27.961 1.00 95.44 168 LEU A O 1
ATOM 1294 N N . ALA A 1 169 ? 19.874 -1.504 -28.026 1.00 96.19 169 ALA A N 1
ATOM 1295 C CA . ALA A 1 169 ? 21.265 -1.109 -27.808 1.00 96.19 169 ALA A CA 1
ATOM 1296 C C . ALA A 1 169 ? 21.755 -0.215 -28.953 1.00 96.19 169 ALA A C 1
ATOM 1298 O O . ALA A 1 169 ? 21.401 -0.463 -30.107 1.00 96.19 169 ALA A O 1
ATOM 1299 N N . LYS A 1 170 ? 22.561 0.806 -28.658 1.00 95.94 170 LYS A N 1
ATOM 1300 C CA . LYS A 1 170 ? 23.117 1.708 -29.669 1.00 95.94 170 LYS A CA 1
ATOM 1301 C C . LYS A 1 170 ? 23.974 0.968 -30.691 1.00 95.94 170 LYS A C 1
ATOM 1303 O O . LYS A 1 170 ? 24.682 0.017 -30.363 1.00 95.94 170 LYS A O 1
ATOM 1308 N N . ASP A 1 171 ? 23.991 1.493 -31.910 1.00 96.12 171 ASP A N 1
ATOM 1309 C CA . ASP A 1 171 ? 24.889 1.031 -32.962 1.00 96.12 171 ASP A CA 1
ATOM 1310 C C . ASP A 1 171 ? 25.632 2.229 -33.569 1.00 96.12 171 ASP A C 1
ATOM 1312 O O . ASP A 1 171 ? 25.035 3.165 -34.108 1.00 96.12 171 ASP A O 1
ATOM 1316 N N . VAL A 1 172 ? 26.953 2.249 -33.391 1.00 95.12 172 VAL A N 1
ATOM 1317 C CA . VAL A 1 172 ? 27.786 3.417 -33.699 1.00 95.12 172 VAL A CA 1
ATOM 1318 C C . VAL A 1 172 ? 27.861 3.624 -35.210 1.00 95.12 172 VAL A C 1
ATOM 1320 O O . VAL A 1 172 ? 28.201 2.716 -35.961 1.00 95.12 172 VAL A O 1
ATOM 1323 N N . GLY A 1 173 ? 27.597 4.855 -35.655 1.00 92.56 173 GLY A N 1
ATOM 1324 C CA . GLY A 1 173 ? 27.638 5.218 -37.076 1.00 92.56 173 GLY A CA 1
ATOM 1325 C C . GLY A 1 173 ? 26.376 4.841 -37.855 1.00 92.56 173 GLY A C 1
ATOM 1326 O O . GLY A 1 173 ? 26.353 4.995 -39.076 1.00 92.56 173 GLY A O 1
ATOM 1327 N N . LYS A 1 174 ? 25.328 4.371 -37.169 1.00 95.44 174 LYS A N 1
ATOM 1328 C CA . LYS A 1 174 ? 24.016 4.098 -37.756 1.00 95.44 174 LYS A CA 1
ATOM 1329 C C . LYS A 1 174 ? 22.997 5.174 -37.403 1.00 95.44 174 LYS A C 1
ATOM 1331 O O . LYS A 1 174 ? 23.196 5.961 -36.480 1.00 95.44 174 LYS A O 1
ATOM 1336 N N . TYR A 1 175 ? 21.902 5.202 -38.155 1.00 94.25 175 TYR A N 1
ATOM 1337 C CA . TYR A 1 175 ? 20.751 6.055 -37.869 1.00 94.25 175 TYR A CA 1
ATOM 1338 C C . TYR A 1 175 ? 19.549 5.205 -37.463 1.00 94.25 175 TYR A C 1
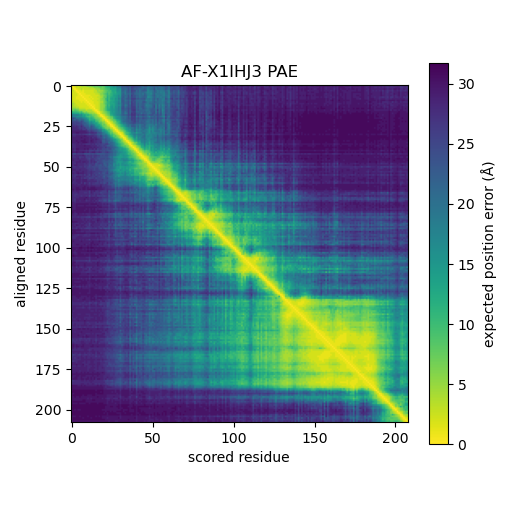ATOM 1340 O O . TYR A 1 175 ? 19.427 4.042 -37.861 1.00 94.25 175 TYR A O 1
ATOM 1348 N N . LEU A 1 176 ? 18.663 5.785 -36.652 1.00 96.38 176 LEU A N 1
ATOM 1349 C CA . LEU A 1 176 ? 17.427 5.123 -36.266 1.00 96.38 176 LEU A CA 1
ATOM 1350 C C . LEU A 1 176 ? 16.457 5.161 -37.446 1.00 96.38 176 LEU A C 1
ATOM 1352 O O . LEU A 1 176 ? 16.024 6.231 -37.875 1.00 96.38 176 LEU A O 1
ATOM 1356 N N . LYS A 1 177 ? 16.100 3.988 -37.954 1.00 94.88 177 LYS A N 1
ATOM 1357 C CA . LYS A 1 177 ? 15.091 3.823 -38.992 1.00 94.88 177 LYS A CA 1
ATOM 1358 C C . LYS A 1 177 ? 13.753 3.487 -38.349 1.00 94.88 177 LYS A C 1
ATOM 1360 O O . LYS A 1 177 ? 13.647 2.544 -37.561 1.00 94.88 177 LYS A O 1
ATOM 1365 N N . SER A 1 178 ? 12.733 4.269 -38.690 1.00 91.81 178 SER A N 1
ATOM 1366 C CA . SER A 1 178 ? 11.362 4.018 -38.255 1.00 91.81 178 SER A CA 1
ATOM 1367 C C . SER A 1 178 ? 10.770 2.775 -38.934 1.00 91.81 178 SER A C 1
ATOM 1369 O O . SER A 1 178 ? 11.182 2.366 -40.020 1.00 91.81 178 SER A O 1
ATOM 1371 N N . GLY A 1 179 ? 9.792 2.168 -38.268 1.00 89.50 179 GLY A N 1
ATOM 1372 C CA . GLY A 1 179 ? 9.058 0.977 -38.692 1.00 89.50 179 GLY A CA 1
ATOM 1373 C C . GLY A 1 179 ? 8.203 0.458 -37.533 1.00 89.50 179 GLY A C 1
ATOM 1374 O O . GLY A 1 179 ? 8.257 1.028 -36.442 1.00 89.50 179 GLY A O 1
ATOM 1375 N N . ASP A 1 180 ? 7.459 -0.634 -37.738 1.00 91.12 180 ASP A N 1
ATOM 1376 C CA . ASP A 1 180 ? 6.677 -1.285 -36.665 1.00 91.12 180 ASP A CA 1
ATOM 1377 C C . ASP A 1 180 ? 7.565 -1.723 -35.489 1.00 91.12 180 ASP A C 1
ATOM 1379 O O . ASP A 1 180 ? 7.135 -1.804 -34.341 1.00 91.12 180 ASP A O 1
ATOM 1383 N N . THR A 1 181 ? 8.835 -2.006 -35.778 1.00 94.00 181 THR A N 1
ATOM 1384 C CA . THR A 1 181 ? 9.901 -2.176 -34.793 1.00 94.00 181 THR A CA 1
ATOM 1385 C C . THR A 1 181 ? 11.065 -1.270 -35.198 1.00 94.00 181 THR A C 1
ATOM 1387 O O . THR A 1 181 ? 11.625 -1.471 -36.280 1.00 94.00 181 THR A O 1
ATOM 1390 N N . PRO A 1 182 ? 11.432 -0.267 -34.379 1.00 95.56 182 PRO A N 1
ATOM 1391 C CA . PRO A 1 182 ? 12.592 0.576 -34.640 1.00 95.56 182 PRO A CA 1
ATOM 1392 C C . PRO A 1 182 ? 13.871 -0.257 -34.766 1.00 95.56 182 PRO A C 1
ATOM 1394 O O . PRO A 1 182 ? 14.073 -1.225 -34.032 1.00 95.56 182 PRO A O 1
ATOM 1397 N N . SER A 1 183 ? 14.743 0.119 -35.699 1.00 95.75 183 SER A N 1
ATOM 1398 C CA . SER A 1 183 ? 16.005 -0.587 -35.941 1.00 95.75 183 SER A CA 1
ATOM 1399 C C . SER A 1 183 ? 17.103 0.373 -36.388 1.00 95.75 183 SER A C 1
ATOM 1401 O O . SER A 1 183 ? 16.822 1.466 -36.881 1.00 95.75 183 SER A O 1
ATOM 1403 N N . TRP A 1 184 ? 18.361 -0.024 -36.207 1.00 96.94 184 TRP A N 1
ATOM 1404 C CA . TRP A 1 184 ? 19.503 0.734 -36.709 1.00 96.94 184 TRP A CA 1
ATOM 1405 C C . TRP A 1 184 ? 19.801 0.350 -38.154 1.00 96.94 184 TRP A C 1
ATOM 1407 O O . TRP A 1 184 ? 20.012 -0.829 -38.444 1.00 96.94 184 TRP A O 1
ATOM 1417 N N . ASP A 1 185 ? 19.880 1.339 -39.040 1.00 96.00 185 ASP A N 1
ATOM 1418 C CA . ASP A 1 185 ? 20.260 1.133 -40.438 1.00 96.00 185 ASP A CA 1
ATOM 1419 C C . ASP A 1 185 ? 21.568 1.867 -40.758 1.00 96.00 185 ASP A C 1
ATOM 1421 O O . ASP A 1 185 ? 21.934 2.870 -40.135 1.00 96.00 185 ASP A O 1
ATOM 1425 N N . THR A 1 186 ? 22.317 1.324 -41.710 1.00 94.06 186 THR A N 1
ATOM 1426 C CA . THR A 1 186 ? 23.585 1.904 -42.140 1.00 94.06 186 THR A CA 1
ATOM 1427 C C . THR A 1 186 ? 23.293 3.024 -43.132 1.00 94.06 186 THR A C 1
ATOM 1429 O O . THR A 1 186 ? 22.564 2.792 -44.098 1.00 94.06 186 THR A O 1
ATOM 1432 N N . PRO A 1 187 ? 23.859 4.232 -42.944 1.00 89.88 187 PRO A N 1
ATOM 1433 C CA . PRO A 1 187 ? 23.830 5.258 -43.973 1.00 89.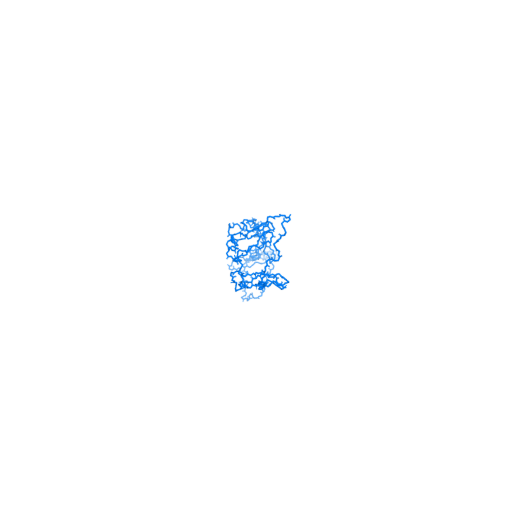88 187 PRO A CA 1
ATOM 1434 C C . PRO A 1 187 ? 24.366 4.673 -45.283 1.00 89.88 187 PRO A C 1
ATOM 1436 O O . PRO A 1 187 ? 25.535 4.300 -45.382 1.00 89.88 187 PRO A O 1
ATOM 1439 N N . ALA A 1 188 ? 23.489 4.537 -46.272 1.00 82.56 188 ALA A N 1
ATOM 1440 C CA . ALA A 1 188 ? 23.831 4.058 -47.599 1.00 82.56 188 ALA A CA 1
ATOM 1441 C C . ALA A 1 188 ? 23.685 5.227 -48.570 1.00 82.56 188 ALA A C 1
ATOM 1443 O O . ALA A 1 188 ? 22.635 5.861 -48.636 1.00 82.56 188 ALA A O 1
ATOM 1444 N N . GLY A 1 189 ? 24.760 5.517 -49.294 1.00 69.56 189 GLY A N 1
ATOM 1445 C CA . GLY A 1 189 ? 24.839 6.650 -50.204 1.00 69.56 189 GLY A CA 1
ATOM 1446 C C . GLY A 1 189 ? 26.262 7.187 -50.259 1.00 69.56 189 GLY A C 1
ATOM 1447 O O . GLY A 1 189 ? 26.745 7.788 -49.307 1.00 69.56 189 GLY A O 1
ATOM 1448 N N . ALA A 1 190 ? 26.937 6.957 -51.380 1.00 61.47 190 ALA A N 1
ATOM 1449 C CA . ALA A 1 190 ? 27.974 7.855 -51.862 1.00 61.47 190 ALA A CA 1
ATOM 1450 C C . ALA A 1 190 ? 27.356 8.510 -53.096 1.00 61.47 190 ALA A C 1
ATOM 1452 O O . ALA A 1 190 ? 27.209 7.858 -54.129 1.00 61.47 190 ALA A O 1
ATOM 1453 N N . GLY A 1 191 ? 26.873 9.735 -52.942 1.00 61.34 191 GLY A N 1
ATOM 1454 C CA . GLY A 1 191 ? 26.141 10.438 -53.984 1.00 61.34 191 GLY A CA 1
ATOM 1455 C C . GLY A 1 191 ? 26.111 11.928 -53.699 1.00 61.34 191 GLY A C 1
ATOM 1456 O O . GLY A 1 191 ? 26.199 12.342 -52.540 1.00 61.34 191 GLY A O 1
ATOM 1457 N N . ASP A 1 192 ? 26.023 12.707 -54.769 1.00 70.62 192 ASP A N 1
ATOM 1458 C CA . ASP A 1 192 ? 25.811 14.145 -54.691 1.00 70.62 192 ASP A CA 1
ATOM 1459 C C . ASP A 1 192 ? 24.433 14.435 -54.075 1.00 70.62 192 ASP A C 1
ATOM 1461 O O . ASP A 1 192 ? 23.529 13.596 -54.075 1.00 70.62 192 ASP A O 1
ATOM 1465 N N . ILE A 1 193 ? 24.266 15.631 -53.515 1.00 71.19 193 ILE A N 1
ATOM 1466 C CA . ILE A 1 193 ? 22.961 16.079 -53.032 1.00 71.19 193 ILE A CA 1
ATOM 1467 C C . ILE A 1 193 ? 22.067 16.307 -54.261 1.00 71.19 193 ILE A C 1
ATOM 1469 O O . ILE A 1 193 ? 22.203 17.323 -54.936 1.00 71.19 193 ILE A O 1
ATOM 1473 N N . ASP A 1 194 ? 21.151 15.374 -54.541 1.00 66.12 194 ASP A N 1
ATOM 1474 C CA . ASP A 1 194 ? 20.238 15.456 -55.697 1.00 66.12 194 ASP A CA 1
ATOM 1475 C C . ASP A 1 194 ? 19.290 16.668 -55.625 1.00 66.12 194 ASP A C 1
ATOM 1477 O O . ASP A 1 194 ? 18.811 17.159 -56.647 1.00 66.12 194 ASP A O 1
ATOM 1481 N N . SER A 1 195 ? 19.013 17.169 -54.417 1.00 64.88 195 SER A N 1
ATOM 1482 C CA . SER A 1 195 ? 18.270 18.409 -54.195 1.00 64.88 195 SER A CA 1
ATOM 1483 C C . SER A 1 195 ? 18.519 18.936 -52.780 1.00 64.88 195 SER A C 1
ATOM 1485 O O . SER A 1 195 ? 18.231 18.265 -51.791 1.00 64.88 195 SER A O 1
ATOM 1487 N N . VAL A 1 196 ? 19.037 20.160 -52.678 1.00 69.81 196 VAL A N 1
ATOM 1488 C CA . VAL A 1 196 ? 18.749 21.030 -51.531 1.00 69.81 196 VAL A CA 1
ATOM 1489 C C . VAL A 1 196 ? 17.401 21.688 -51.823 1.00 69.81 196 VAL A C 1
ATOM 1491 O O . VAL A 1 196 ? 17.137 22.019 -52.979 1.00 69.81 196 VAL A O 1
ATOM 1494 N N . GLY A 1 197 ? 16.519 21.786 -50.825 1.00 63.81 197 GLY A N 1
ATOM 1495 C CA . GLY A 1 197 ? 15.145 22.262 -51.013 1.00 63.81 197 GLY A CA 1
ATOM 1496 C C . GLY A 1 197 ? 15.063 23.544 -51.850 1.00 63.81 197 GLY A C 1
ATOM 1497 O O . GLY A 1 197 ? 15.898 24.436 -51.712 1.00 63.81 197 GLY A O 1
ATOM 1498 N N . ASP A 1 198 ? 14.065 23.598 -52.733 1.00 65.62 198 ASP A N 1
ATOM 1499 C CA . ASP A 1 198 ? 13.776 24.746 -53.594 1.00 65.62 198 ASP A CA 1
ATOM 1500 C C . ASP A 1 198 ? 13.661 26.027 -52.747 1.00 65.62 198 ASP A C 1
ATOM 1502 O O . ASP A 1 198 ? 12.962 26.064 -51.729 1.00 65.62 198 ASP A O 1
ATOM 1506 N N . CYS A 1 199 ? 14.345 27.087 -53.176 1.00 60.91 199 CYS A N 1
ATOM 1507 C CA . CYS A 1 199 ? 14.381 28.405 -52.546 1.00 60.91 199 CYS A CA 1
ATOM 1508 C C . CYS A 1 199 ? 13.041 29.158 -52.606 1.00 60.91 199 CYS A C 1
ATOM 1510 O O . CYS A 1 199 ? 12.992 30.368 -52.385 1.00 60.91 199 CYS A O 1
ATOM 1512 N N . THR A 1 200 ? 11.924 28.470 -52.853 1.00 64.44 200 THR A N 1
ATOM 1513 C CA . THR A 1 200 ? 10.598 29.087 -52.919 1.00 64.44 200 THR A CA 1
ATOM 1514 C C . THR A 1 200 ? 10.194 29.767 -51.602 1.00 64.44 200 THR A C 1
ATOM 1516 O O . THR A 1 200 ? 9.310 30.622 -51.614 1.00 64.44 200 THR A O 1
ATOM 1519 N N . SER A 1 201 ? 10.839 29.444 -50.470 1.00 64.25 201 SER A N 1
ATOM 1520 C CA . SER A 1 201 ? 10.597 30.116 -49.183 1.00 64.25 201 SER A CA 1
ATOM 1521 C C . SER A 1 201 ? 11.835 30.388 -48.305 1.00 64.25 201 SER A C 1
ATOM 1523 O O . SER A 1 201 ? 11.657 30.644 -47.115 1.00 64.25 201 SER A O 1
ATOM 1525 N N . GLY A 1 202 ? 13.072 30.343 -48.820 1.00 66.75 202 GLY A N 1
ATOM 1526 C CA . GLY A 1 202 ? 14.264 30.621 -47.998 1.00 66.75 202 GLY A CA 1
ATOM 1527 C C . GLY A 1 202 ? 15.593 30.660 -48.756 1.00 66.75 202 GLY A C 1
ATOM 1528 O O . GLY A 1 202 ? 15.670 30.188 -49.891 1.00 66.75 202 GLY A O 1
ATOM 1529 N N . ASP A 1 203 ? 16.622 31.230 -48.114 1.00 63.88 203 ASP A N 1
ATOM 1530 C CA . ASP A 1 203 ? 17.972 31.371 -48.674 1.00 63.88 203 ASP A CA 1
ATOM 1531 C C . ASP A 1 203 ? 18.567 29.990 -48.980 1.00 63.88 203 ASP A C 1
ATOM 1533 O O . ASP A 1 203 ? 18.744 29.149 -48.094 1.00 63.88 203 ASP A O 1
ATOM 1537 N N . ALA A 1 204 ? 18.859 29.748 -50.258 1.00 66.62 204 ALA A N 1
ATOM 1538 C CA . ALA A 1 204 ? 19.611 28.574 -50.669 1.00 66.62 204 ALA A CA 1
ATOM 1539 C C . ALA A 1 204 ? 21.049 28.666 -50.141 1.00 66.62 204 ALA A C 1
ATOM 1541 O O . ALA A 1 204 ? 21.604 29.754 -50.000 1.00 66.62 204 ALA A O 1
ATOM 1542 N N . LEU A 1 205 ? 21.678 27.513 -49.909 1.00 64.25 205 LEU A N 1
ATOM 1543 C CA . LEU A 1 205 ? 23.124 27.437 -49.710 1.00 64.25 205 LEU A CA 1
ATOM 1544 C C . LEU A 1 205 ? 23.815 27.898 -51.006 1.00 64.25 205 LEU A C 1
ATOM 1546 O O . LEU A 1 205 ? 23.939 27.113 -51.943 1.00 64.25 205 LEU A O 1
ATOM 1550 N N . ASP A 1 206 ? 24.231 29.164 -51.079 1.00 64.50 206 ASP A N 1
ATOM 1551 C CA . ASP A 1 206 ? 24.890 29.740 -52.263 1.00 64.50 206 ASP A CA 1
ATOM 1552 C C . ASP A 1 206 ? 26.417 29.567 -52.267 1.00 64.50 206 ASP A C 1
ATOM 1554 O O . ASP A 1 206 ? 27.089 29.914 -53.239 1.00 64.50 206 ASP A O 1
ATOM 1558 N N . GLY A 1 207 ? 26.962 28.959 -51.211 1.00 63.53 207 GLY A N 1
ATOM 1559 C CA . GLY A 1 207 ? 28.374 28.606 -51.124 1.00 63.53 207 GLY A CA 1
ATOM 1560 C C . GLY A 1 207 ? 29.327 29.804 -51.094 1.00 63.53 207 GLY A C 1
ATOM 1561 O O . GLY A 1 207 ? 30.500 29.614 -51.426 1.00 63.53 207 GLY A O 1
ATOM 1562 N N . THR A 1 208 ? 28.852 30.999 -50.716 1.00 57.16 208 THR A N 1
ATOM 1563 C CA . THR A 1 208 ? 29.691 32.193 -50.496 1.00 57.16 208 THR A CA 1
ATOM 1564 C C . THR A 1 208 ? 29.939 32.513 -49.027 1.00 57.16 208 THR A C 1
ATOM 1566 O O . THR A 1 208 ? 29.107 32.148 -48.167 1.00 57.16 208 THR A O 1
#

Mean predicted aligned error: 20.48 Å

Radius of gyration: 55.14 Å; Cα contacts (8 Å, |Δi|>4): 125; chains: 1; bounding box: 97×70×164 Å

pLDDT: mean 70.03, std 15.42, range [42.12, 96.94]